Protein AF-A0A3N0GG01-F1 (afdb_monomer_lite)

Structure (mmCIF, N/CA/C/O backbone):
data_AF-A0A3N0GG01-F1
#
_entry.id   AF-A0A3N0GG01-F1
#
loop_
_atom_site.group_PDB
_atom_site.id
_atom_site.type_symbol
_atom_site.label_atom_id
_atom_site.label_alt_id
_atom_site.label_comp_id
_atom_site.label_asym_id
_atom_site.label_entity_id
_atom_site.label_seq_id
_atom_site.pdbx_PDB_ins_code
_atom_site.Cartn_x
_atom_site.Cartn_y
_atom_site.Cartn_z
_atom_site.occupancy
_atom_site.B_iso_or_equiv
_atom_site.auth_seq_id
_atom_site.auth_comp_id
_atom_site.auth_asym_id
_atom_site.auth_atom_id
_atom_site.pdbx_PDB_model_num
ATOM 1 N N . MET A 1 1 ? -25.574 -18.865 10.504 1.00 48.88 1 MET A N 1
ATOM 2 C CA . MET A 1 1 ? -25.072 -17.638 9.827 1.00 48.88 1 MET A CA 1
ATOM 3 C C . MET A 1 1 ? -23.657 -17.792 9.227 1.00 48.88 1 MET A C 1
ATOM 5 O O . MET A 1 1 ? -22.988 -16.802 8.975 1.00 48.88 1 MET A O 1
ATOM 9 N N . THR A 1 2 ? -23.206 -19.012 8.906 1.00 54.44 2 THR A N 1
ATOM 10 C CA . THR A 1 2 ? -21.795 -19.311 8.553 1.00 54.44 2 THR A CA 1
ATOM 11 C C . THR A 1 2 ? -21.529 -19.379 7.038 1.00 54.44 2 THR A C 1
ATOM 13 O O . THR A 1 2 ? -20.385 -19.427 6.599 1.00 54.44 2 THR A O 1
ATOM 16 N N . VAL A 1 3 ? -22.582 -19.354 6.211 1.00 52.22 3 VAL A N 1
ATOM 17 C CA . VAL A 1 3 ? -22.479 -19.466 4.741 1.00 52.22 3 VAL A CA 1
ATOM 18 C C . VAL A 1 3 ? -22.366 -18.092 4.056 1.00 52.22 3 VAL A C 1
ATOM 20 O O . VAL A 1 3 ? -21.733 -17.975 3.007 1.00 52.22 3 VAL A O 1
ATOM 23 N N . ALA A 1 4 ? -22.905 -17.029 4.664 1.00 49.25 4 ALA A N 1
ATOM 24 C CA . ALA A 1 4 ? -22.897 -15.676 4.094 1.00 49.25 4 ALA A CA 1
ATOM 25 C C . ALA A 1 4 ? -21.507 -15.003 4.146 1.00 49.25 4 ALA A C 1
ATOM 27 O O . ALA A 1 4 ? -21.104 -14.334 3.196 1.00 49.25 4 ALA A O 1
ATOM 28 N N . SER A 1 5 ? -20.721 -15.251 5.200 1.00 51.88 5 SER A N 1
ATOM 29 C CA . SER A 1 5 ? -19.365 -14.700 5.364 1.00 51.88 5 SER A CA 1
ATOM 30 C C . SER A 1 5 ? -18.335 -15.297 4.390 1.00 51.88 5 SER A C 1
ATOM 32 O O . SER A 1 5 ? -17.397 -14.610 3.975 1.00 51.88 5 SER A O 1
ATOM 34 N N . ARG A 1 6 ? -18.533 -16.548 3.945 1.00 52.84 6 ARG A N 1
ATOM 35 C CA . ARG A 1 6 ? -17.693 -17.200 2.920 1.00 52.84 6 ARG A CA 1
ATOM 36 C C . ARG A 1 6 ? -17.871 -16.584 1.528 1.00 52.84 6 ARG A C 1
ATOM 38 O O . ARG A 1 6 ? -16.914 -16.504 0.762 1.00 52.84 6 ARG A O 1
ATOM 45 N N . ARG A 1 7 ? -19.075 -16.117 1.182 1.00 52.31 7 ARG A N 1
ATOM 46 C CA . ARG A 1 7 ? -19.341 -15.527 -0.144 1.00 52.31 7 ARG A CA 1
ATOM 47 C C . ARG A 1 7 ? -18.739 -14.126 -0.289 1.00 52.31 7 ARG A C 1
ATOM 49 O O . ARG A 1 7 ? -18.160 -13.829 -1.331 1.00 52.31 7 ARG A O 1
ATOM 56 N N . LEU A 1 8 ? -18.774 -13.316 0.771 1.00 53.50 8 LEU A N 1
ATOM 57 C CA . LEU A 1 8 ? -18.201 -11.962 0.771 1.00 53.50 8 LEU A CA 1
ATOM 58 C C . LEU A 1 8 ? -16.666 -11.964 0.637 1.00 53.50 8 LEU A C 1
ATOM 60 O O . LEU A 1 8 ? -16.103 -11.160 -0.101 1.00 53.50 8 LEU A O 1
ATOM 64 N N . THR A 1 9 ? -15.985 -12.921 1.274 1.00 56.88 9 THR A N 1
ATOM 65 C CA . THR A 1 9 ? -14.521 -13.076 1.171 1.00 56.88 9 THR A CA 1
ATOM 66 C C . THR A 1 9 ? -14.065 -13.591 -0.196 1.00 56.88 9 THR A C 1
ATOM 68 O O . THR A 1 9 ? -12.982 -13.229 -0.661 1.00 56.88 9 THR A O 1
ATOM 71 N N . THR A 1 10 ? -14.896 -14.388 -0.874 1.00 55.19 10 THR A N 1
ATOM 72 C CA . THR A 1 10 ? -14.580 -14.908 -2.213 1.00 55.19 10 THR A CA 1
ATOM 73 C C . THR A 1 10 ? -14.696 -13.805 -3.273 1.00 55.19 10 THR A C 1
ATOM 75 O O . THR A 1 10 ? -13.779 -13.6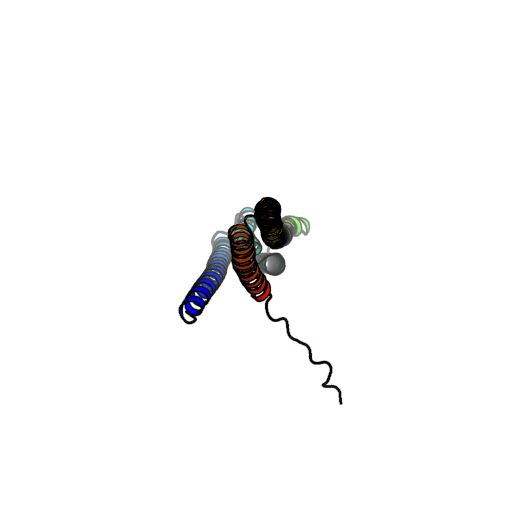41 -4.073 1.00 55.19 10 THR A O 1
ATOM 78 N N . ALA A 1 11 ? -15.750 -12.981 -3.217 1.00 54.69 11 ALA A N 1
ATOM 79 C CA . ALA A 1 11 ? -15.977 -11.883 -4.165 1.00 54.69 11 ALA A CA 1
ATOM 80 C C . ALA A 1 11 ? -14.920 -10.759 -4.073 1.00 54.69 11 ALA A C 1
ATOM 82 O O . ALA A 1 11 ? -14.484 -10.219 -5.091 1.00 54.69 11 ALA A O 1
ATOM 83 N N . ALA A 1 12 ? -14.453 -10.430 -2.862 1.00 56.53 12 ALA A N 1
ATOM 84 C CA . ALA A 1 12 ? -13.396 -9.433 -2.668 1.00 56.53 12 ALA A CA 1
ATOM 85 C C . ALA A 1 12 ? -12.034 -9.912 -3.209 1.00 56.53 12 ALA A C 1
ATOM 87 O O . ALA A 1 12 ? -11.287 -9.140 -3.814 1.00 56.53 12 ALA A O 1
ATOM 88 N N . ARG A 1 13 ? -11.722 -11.207 -3.049 1.00 56.53 13 ARG A N 1
ATOM 89 C CA . ARG A 1 13 ? -10.499 -11.818 -3.593 1.00 56.53 13 ARG A CA 1
ATOM 90 C C . ARG A 1 13 ? -10.503 -11.865 -5.119 1.00 56.53 13 ARG A C 1
ATOM 92 O O . ARG A 1 13 ? -9.476 -11.560 -5.722 1.00 56.53 13 ARG A O 1
ATOM 99 N N . THR A 1 14 ? -11.636 -12.190 -5.742 1.00 61.12 14 THR A N 1
ATOM 100 C CA . THR A 1 14 ? -11.759 -12.185 -7.208 1.00 61.12 14 THR A CA 1
ATOM 101 C C . THR A 1 14 ? -11.639 -10.774 -7.781 1.00 61.12 14 THR A C 1
ATOM 103 O O . THR A 1 14 ? -10.974 -10.596 -8.798 1.00 61.12 14 THR A O 1
ATOM 106 N N . HIS A 1 15 ? -12.179 -9.757 -7.098 1.00 60.94 15 HIS A N 1
ATOM 107 C CA . HIS A 1 15 ? -12.029 -8.358 -7.514 1.00 60.94 15 HIS A CA 1
ATOM 108 C C . HIS A 1 15 ? -10.578 -7.866 -7.430 1.00 60.94 15 HIS A C 1
ATOM 110 O O . HIS A 1 15 ? -10.079 -7.247 -8.369 1.00 60.94 15 HIS A O 1
ATOM 116 N N . ALA A 1 16 ? -9.875 -8.175 -6.336 1.00 66.19 16 ALA A N 1
ATOM 117 C CA . ALA A 1 16 ? -8.471 -7.800 -6.174 1.00 66.19 16 ALA A CA 1
ATOM 118 C C . ALA A 1 16 ? -7.555 -8.519 -7.181 1.00 66.19 16 ALA A C 1
ATOM 120 O O . ALA A 1 16 ? -6.625 -7.911 -7.712 1.00 66.19 16 ALA A O 1
ATOM 121 N N . ALA A 1 17 ? -7.821 -9.797 -7.469 1.00 72.19 17 ALA A N 1
ATOM 122 C CA . ALA A 1 17 ? -7.093 -10.553 -8.486 1.00 72.19 17 ALA A CA 1
ATOM 123 C C . ALA A 1 17 ? -7.353 -10.004 -9.898 1.00 72.19 17 ALA A C 1
ATOM 125 O O . ALA A 1 17 ? -6.401 -9.779 -10.645 1.00 72.19 17 ALA A O 1
ATOM 126 N N . GLY A 1 18 ? -8.616 -9.716 -10.232 1.00 81.50 18 GLY A N 1
ATOM 127 C CA . GLY A 1 18 ? -9.002 -9.130 -11.516 1.00 81.50 18 GLY A CA 1
ATOM 128 C C . GLY A 1 18 ? -8.363 -7.763 -11.754 1.00 81.50 18 GLY A C 1
ATOM 129 O O . GLY A 1 18 ? -7.831 -7.520 -12.833 1.00 81.50 18 GLY A O 1
ATOM 130 N N . HIS A 1 19 ? -8.318 -6.904 -10.731 1.00 84.44 19 HIS A N 1
ATOM 131 C CA . HIS A 1 19 ? -7.662 -5.601 -10.839 1.00 84.44 19 HIS A CA 1
ATOM 132 C C . HIS A 1 19 ? -6.154 -5.731 -11.096 1.00 84.44 19 HIS A C 1
ATOM 134 O O . HIS A 1 19 ? -5.629 -5.070 -11.982 1.00 84.44 19 HIS A O 1
ATOM 140 N N . ARG A 1 20 ? -5.462 -6.639 -10.393 1.00 87.50 20 ARG A N 1
ATOM 141 C CA . ARG A 1 20 ? -4.022 -6.886 -10.605 1.00 87.50 20 ARG A CA 1
ATOM 142 C C . ARG A 1 20 ? -3.719 -7.402 -12.012 1.00 87.50 20 ARG A C 1
ATOM 144 O O . ARG A 1 20 ? -2.773 -6.933 -12.639 1.00 87.50 20 ARG A O 1
ATOM 151 N N . LEU A 1 21 ? -4.514 -8.354 -12.500 1.00 88.25 21 LEU A N 1
ATOM 152 C CA . LEU A 1 21 ? -4.402 -8.885 -13.862 1.00 88.25 21 LEU A CA 1
ATOM 153 C C . LEU A 1 21 ? -4.639 -7.792 -14.905 1.00 88.25 21 LEU A C 1
ATOM 155 O O . LEU A 1 21 ? -3.859 -7.669 -15.846 1.00 88.25 21 LEU A O 1
ATOM 159 N N . LEU A 1 22 ? -5.666 -6.966 -14.705 1.00 90.25 22 LEU A N 1
ATOM 160 C CA . LEU A 1 22 ? -5.965 -5.838 -15.579 1.00 90.25 22 LEU A CA 1
ATOM 161 C C . LEU A 1 22 ? -4.818 -4.824 -15.595 1.00 90.25 22 LEU A C 1
ATOM 163 O O . LEU A 1 22 ? -4.410 -4.406 -16.673 1.00 90.25 22 LEU A O 1
ATOM 167 N N . THR A 1 23 ? -4.237 -4.484 -14.442 1.00 90.25 23 THR A N 1
ATOM 168 C CA . THR A 1 23 ? -3.066 -3.599 -14.387 1.00 90.25 23 THR A CA 1
ATOM 169 C C . THR A 1 23 ? -1.895 -4.164 -15.184 1.00 90.25 23 THR A C 1
ATOM 171 O O . THR A 1 23 ? -1.270 -3.426 -15.940 1.00 90.25 23 THR A O 1
ATOM 174 N N . LEU A 1 24 ? -1.593 -5.459 -15.047 1.00 91.00 24 LEU A N 1
ATOM 175 C CA . LEU A 1 24 ? -0.514 -6.093 -15.809 1.00 91.00 24 LEU A CA 1
ATOM 176 C C . LEU A 1 24 ? -0.807 -6.108 -17.312 1.00 91.00 24 LEU A C 1
ATOM 178 O O . LEU A 1 24 ? 0.094 -5.833 -18.099 1.00 91.00 24 LEU A O 1
ATOM 182 N N . ALA A 1 25 ? -2.053 -6.372 -17.710 1.00 92.81 25 ALA A N 1
ATOM 183 C CA . ALA A 1 25 ? -2.467 -6.319 -19.108 1.00 92.81 25 ALA A CA 1
ATOM 184 C C . ALA A 1 25 ? -2.303 -4.904 -19.683 1.00 92.81 25 ALA A C 1
ATOM 186 O O . ALA A 1 25 ? -1.678 -4.733 -20.726 1.00 92.81 25 ALA A O 1
ATOM 187 N N . VAL A 1 26 ? -2.787 -3.881 -18.972 1.00 94.12 26 VAL A N 1
ATOM 188 C CA . VAL A 1 26 ? -2.652 -2.471 -19.371 1.00 94.12 26 VAL A CA 1
ATOM 189 C C . VAL A 1 26 ? -1.182 -2.059 -19.439 1.00 94.12 26 VAL A C 1
ATOM 191 O O . VAL A 1 26 ? -0.761 -1.463 -20.426 1.00 94.12 26 VAL A O 1
ATOM 194 N N . ALA A 1 27 ? -0.378 -2.412 -18.434 1.00 92.75 27 ALA A N 1
ATOM 195 C CA . ALA A 1 27 ? 1.055 -2.134 -18.436 1.00 92.75 27 ALA A CA 1
ATOM 196 C C . ALA A 1 27 ? 1.762 -2.820 -19.615 1.00 92.75 27 ALA A C 1
ATOM 198 O O . ALA A 1 27 ? 2.577 -2.190 -20.284 1.00 92.75 27 ALA A O 1
ATOM 199 N N . GLY A 1 28 ? 1.420 -4.079 -19.904 1.00 92.56 28 GLY A N 1
ATOM 200 C CA . GLY A 1 28 ? 1.945 -4.824 -21.047 1.00 92.56 28 GLY A CA 1
ATOM 201 C C . GLY A 1 28 ? 1.598 -4.169 -22.384 1.00 92.56 28 GLY A C 1
ATOM 202 O O . GLY A 1 28 ? 2.481 -3.986 -23.218 1.00 92.56 28 GLY A O 1
ATOM 203 N N . VAL A 1 29 ? 0.344 -3.740 -22.562 1.00 94.75 29 VAL A N 1
ATOM 204 C CA . VAL A 1 29 ? -0.100 -2.998 -23.754 1.00 94.75 29 VAL A CA 1
ATOM 205 C C . VAL A 1 29 ? 0.653 -1.677 -23.894 1.00 94.75 29 VAL A C 1
ATOM 207 O O . VAL A 1 29 ? 1.097 -1.349 -24.989 1.00 94.75 29 VAL A O 1
ATOM 210 N N . LEU A 1 30 ? 0.852 -0.939 -22.800 1.00 92.50 30 LEU A N 1
ATOM 211 C CA . LEU A 1 30 ? 1.625 0.303 -22.815 1.00 92.50 30 LEU A CA 1
ATOM 212 C C . LEU A 1 30 ? 3.088 0.055 -23.205 1.00 92.50 30 LEU A C 1
ATOM 214 O O . LEU A 1 30 ? 3.594 0.732 -24.093 1.00 92.50 30 LEU A O 1
ATOM 218 N N . PHE A 1 31 ? 3.756 -0.936 -22.605 1.00 92.94 31 PHE A N 1
ATOM 219 C CA . PHE A 1 31 ? 5.124 -1.312 -22.980 1.00 92.94 31 PHE A CA 1
ATOM 220 C C . PHE A 1 31 ? 5.226 -1.690 -24.463 1.00 92.94 31 PHE A C 1
ATOM 222 O O . PHE A 1 31 ? 6.098 -1.181 -25.169 1.00 92.94 31 PHE A O 1
ATOM 229 N N . ALA A 1 32 ? 4.318 -2.543 -24.944 1.00 91.88 32 ALA A N 1
ATOM 230 C CA . ALA A 1 32 ? 4.282 -2.977 -26.336 1.00 91.88 32 ALA A CA 1
ATOM 231 C C . ALA A 1 32 ? 3.989 -1.815 -27.297 1.00 91.88 32 ALA A C 1
ATOM 233 O O . ALA A 1 32 ? 4.611 -1.719 -28.354 1.00 91.88 32 ALA A O 1
ATOM 234 N N . GLY A 1 33 ? 3.086 -0.908 -26.921 1.00 90.56 33 GLY A N 1
ATOM 235 C CA . GLY A 1 33 ? 2.754 0.283 -27.698 1.00 90.56 33 GLY A CA 1
ATOM 236 C C . GLY A 1 33 ? 3.936 1.242 -27.822 1.00 90.56 33 GLY A C 1
ATOM 237 O O . GLY A 1 33 ? 4.244 1.681 -28.927 1.00 90.56 33 GLY A O 1
ATOM 238 N N . VAL A 1 34 ? 4.650 1.508 -26.722 1.00 87.69 34 VAL A N 1
ATOM 239 C CA . VAL A 1 34 ? 5.854 2.357 -26.741 1.00 87.69 34 VAL A CA 1
ATOM 240 C C . VAL A 1 34 ? 6.954 1.731 -27.599 1.00 87.69 34 VAL A C 1
ATOM 242 O O . VAL A 1 34 ? 7.576 2.434 -28.395 1.00 87.69 34 VAL A O 1
ATOM 245 N N . LEU A 1 35 ? 7.169 0.416 -27.493 1.00 85.69 35 LEU A N 1
ATOM 246 C CA . LEU A 1 35 ? 8.138 -0.296 -28.327 1.00 85.69 35 LEU A CA 1
ATOM 247 C C . LEU A 1 35 ? 7.757 -0.249 -29.815 1.00 85.69 35 LEU A C 1
ATOM 249 O O . LEU A 1 35 ? 8.602 0.048 -30.652 1.00 85.69 35 LEU A O 1
ATOM 253 N N . SER A 1 36 ? 6.486 -0.491 -30.141 1.00 86.38 36 SER A N 1
ATOM 254 C CA . SER A 1 36 ? 5.988 -0.471 -31.524 1.00 86.38 36 SER A CA 1
ATOM 255 C C . SER A 1 36 ? 6.122 0.916 -32.148 1.00 86.38 36 SER A C 1
ATOM 257 O O . SER A 1 36 ? 6.600 1.046 -33.271 1.00 86.38 36 SER A O 1
ATOM 259 N N . LEU A 1 37 ? 5.764 1.965 -31.400 1.00 85.44 37 LEU A N 1
ATOM 260 C CA . LEU A 1 37 ? 5.922 3.350 -31.839 1.00 85.44 37 LEU A CA 1
ATOM 261 C C . LEU A 1 37 ? 7.392 3.677 -32.121 1.00 85.44 37 LEU A C 1
ATOM 263 O O . LEU A 1 37 ? 7.706 4.310 -33.126 1.00 85.44 37 LEU A O 1
ATOM 267 N N . ARG A 1 38 ? 8.292 3.193 -31.259 1.00 81.50 38 ARG A N 1
ATOM 268 C CA . ARG A 1 38 ? 9.733 3.386 -31.408 1.00 81.50 38 ARG A CA 1
ATOM 269 C C . ARG A 1 38 ? 10.292 2.706 -32.660 1.00 81.50 38 ARG A C 1
ATOM 271 O O . ARG A 1 38 ? 11.136 3.297 -33.318 1.00 81.50 38 ARG A O 1
ATOM 278 N N . LEU A 1 39 ? 9.814 1.506 -32.991 1.00 80.88 39 LEU A N 1
ATOM 279 C CA . LEU A 1 39 ? 10.251 0.761 -34.178 1.00 80.88 39 LEU A CA 1
ATOM 280 C C . LEU A 1 39 ? 9.702 1.340 -35.492 1.00 80.88 39 LEU A C 1
ATOM 282 O O . LEU A 1 39 ? 10.360 1.234 -36.520 1.00 80.88 39 LEU A O 1
ATOM 286 N N . LEU A 1 40 ? 8.503 1.932 -35.478 1.00 83.00 40 LEU A N 1
ATOM 287 C CA . LEU A 1 40 ? 7.819 2.394 -36.696 1.00 83.00 40 LEU A CA 1
ATOM 288 C C . LEU A 1 40 ? 8.083 3.867 -37.047 1.00 83.00 40 LEU A C 1
ATOM 290 O O . LEU A 1 40 ? 8.010 4.228 -38.218 1.00 83.00 40 LEU A O 1
ATOM 294 N N . ALA A 1 41 ? 8.353 4.722 -36.056 1.00 72.69 41 ALA A N 1
ATOM 295 C CA . ALA A 1 41 ? 8.473 6.178 -36.222 1.00 72.69 41 ALA A CA 1
ATOM 296 C C . ALA A 1 41 ? 9.854 6.726 -35.801 1.00 72.69 41 ALA A C 1
ATOM 298 O O . ALA A 1 41 ? 9.989 7.907 -35.473 1.00 72.69 41 ALA A O 1
ATOM 299 N N . GLY A 1 42 ? 10.863 5.852 -35.741 1.00 62.19 42 GLY A N 1
ATOM 300 C CA . GLY A 1 42 ? 12.177 6.090 -35.142 1.00 62.19 42 GLY A CA 1
ATOM 301 C C . GLY A 1 42 ? 13.045 7.131 -35.853 1.00 62.19 42 GLY A C 1
ATOM 302 O O . GLY A 1 42 ? 13.983 6.776 -36.548 1.00 62.19 42 GLY A O 1
ATOM 303 N N . ASP A 1 43 ? 12.765 8.410 -35.611 1.00 61.06 43 ASP A N 1
ATOM 304 C CA . ASP A 1 43 ? 13.695 9.531 -35.846 1.00 61.06 43 ASP A CA 1
ATOM 305 C C . ASP A 1 43 ? 13.759 10.457 -34.607 1.00 61.06 43 ASP A C 1
ATOM 307 O O . ASP A 1 43 ? 14.810 10.952 -34.206 1.00 61.06 43 ASP A O 1
ATOM 311 N N . ALA A 1 44 ? 12.654 10.575 -33.855 1.00 57.91 44 ALA A N 1
ATOM 312 C CA . ALA A 1 44 ? 12.583 11.333 -32.599 1.00 57.91 44 ALA A CA 1
ATOM 313 C C . ALA A 1 44 ? 13.109 10.544 -31.374 1.00 57.91 44 ALA A C 1
ATOM 315 O O . ALA A 1 44 ? 12.410 10.367 -30.371 1.00 57.91 44 ALA A O 1
ATOM 316 N N . ALA A 1 45 ? 14.355 10.065 -31.443 1.00 62.53 45 ALA A N 1
ATOM 317 C CA . ALA A 1 45 ? 14.981 9.125 -30.497 1.00 62.53 45 ALA A CA 1
ATOM 318 C C . ALA A 1 45 ? 15.081 9.585 -29.013 1.00 62.53 45 ALA A C 1
ATOM 320 O O . ALA A 1 45 ? 15.489 8.799 -28.147 1.00 62.53 45 ALA A O 1
ATOM 321 N N . ASP A 1 46 ? 14.683 10.817 -28.677 1.00 62.56 46 ASP A N 1
ATOM 322 C CA . ASP A 1 46 ? 14.624 11.323 -27.295 1.00 62.56 46 ASP A CA 1
ATOM 323 C C . ASP A 1 46 ? 13.220 11.263 -26.666 1.00 62.56 46 ASP A C 1
ATOM 325 O O . ASP A 1 46 ? 13.078 10.824 -25.522 1.00 62.56 46 ASP A O 1
ATOM 329 N N . ALA A 1 47 ? 12.162 11.617 -27.403 1.00 70.69 47 ALA A N 1
ATOM 330 C CA . ALA A 1 47 ? 10.826 11.785 -26.821 1.00 70.69 47 ALA A CA 1
ATOM 331 C C . ALA A 1 47 ? 10.187 10.451 -26.395 1.00 70.69 47 ALA A C 1
ATOM 333 O O . ALA A 1 47 ? 9.541 10.367 -25.349 1.00 70.69 47 ALA A O 1
ATOM 334 N N . TYR A 1 48 ? 10.409 9.375 -27.158 1.00 79.25 48 TYR A N 1
ATOM 335 C CA . TYR A 1 48 ? 9.735 8.095 -26.912 1.00 79.25 48 TYR A CA 1
ATOM 336 C C . TYR A 1 48 ? 10.182 7.391 -25.630 1.00 79.25 48 TYR A C 1
ATOM 338 O O . TYR A 1 48 ? 9.407 6.653 -25.024 1.00 79.25 48 TYR A O 1
ATOM 346 N N . SER A 1 49 ? 11.416 7.636 -25.177 1.00 77.31 49 SER A N 1
ATOM 347 C CA . SER A 1 49 ? 11.935 6.997 -23.961 1.00 77.31 49 SER A CA 1
ATOM 348 C C . SER A 1 49 ? 11.198 7.479 -22.706 1.00 77.31 49 SER A C 1
ATOM 350 O O . SER A 1 49 ? 11.052 6.710 -21.758 1.00 77.31 49 SER A O 1
ATOM 352 N N . MET A 1 50 ? 10.659 8.705 -22.721 1.00 83.31 50 MET A N 1
ATOM 353 C CA . MET A 1 50 ? 9.844 9.228 -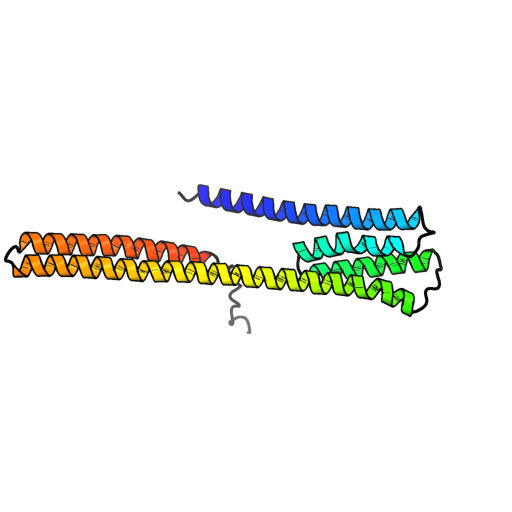21.622 1.00 83.31 50 MET A CA 1
ATOM 354 C C . MET A 1 50 ? 8.504 8.499 -21.478 1.00 83.31 50 MET A C 1
ATOM 356 O O . MET A 1 50 ? 7.985 8.416 -20.368 1.00 83.31 50 MET A O 1
ATOM 360 N N . LEU A 1 51 ? 7.955 7.903 -22.544 1.00 89.88 51 LEU A N 1
ATOM 361 C CA . LEU A 1 51 ? 6.676 7.192 -22.448 1.00 89.88 51 LEU A CA 1
ATOM 362 C C . LEU A 1 51 ? 6.771 5.898 -21.626 1.00 89.88 51 LEU A C 1
ATOM 364 O O . LEU A 1 51 ? 5.759 5.452 -21.089 1.00 89.88 51 LEU A O 1
ATOM 368 N N . TYR A 1 52 ? 7.967 5.327 -21.440 1.00 89.62 52 TYR A N 1
ATOM 369 C CA . TYR A 1 52 ? 8.152 4.187 -20.534 1.00 89.62 52 TYR A CA 1
ATOM 370 C C . TYR A 1 52 ? 7.877 4.537 -19.064 1.00 89.62 52 TYR A C 1
ATOM 372 O O . TYR A 1 52 ? 7.639 3.637 -18.261 1.00 89.62 52 TYR A O 1
ATOM 380 N N . VAL A 1 53 ? 7.826 5.823 -18.705 1.00 91.62 53 VAL A N 1
ATOM 381 C CA . VAL A 1 53 ? 7.456 6.260 -17.354 1.00 91.62 53 VAL A CA 1
ATOM 382 C C . VAL A 1 53 ? 6.039 5.817 -16.981 1.00 91.62 53 VAL A C 1
ATOM 384 O O . VAL A 1 53 ? 5.822 5.408 -15.843 1.00 91.62 53 VAL A O 1
ATOM 387 N N . PHE A 1 54 ? 5.086 5.830 -17.918 1.00 93.75 54 PHE A N 1
ATOM 388 C CA . PHE A 1 54 ? 3.690 5.475 -17.640 1.00 93.75 54 PHE A CA 1
ATOM 389 C C . PHE A 1 54 ? 3.503 4.024 -17.171 1.00 93.75 54 PHE A C 1
ATOM 391 O O . PHE A 1 54 ? 2.963 3.826 -16.079 1.00 93.75 54 PHE A O 1
ATOM 398 N N . PRO A 1 55 ? 3.946 2.993 -17.921 1.00 94.69 55 PRO A N 1
ATOM 399 C CA . PRO A 1 55 ? 3.797 1.618 -17.462 1.00 94.69 55 PRO A CA 1
ATOM 400 C C . PRO A 1 55 ? 4.633 1.329 -16.209 1.00 94.69 55 PRO A C 1
ATOM 402 O O . PRO A 1 55 ? 4.174 0.594 -15.336 1.00 94.69 55 PRO A O 1
ATOM 405 N N . VAL A 1 56 ? 5.814 1.943 -16.060 1.00 94.81 56 VAL A N 1
ATOM 406 C CA . VAL A 1 56 ? 6.646 1.783 -14.854 1.00 94.81 56 VAL A CA 1
ATOM 407 C C . VAL A 1 56 ? 5.944 2.362 -13.621 1.00 94.81 56 VAL A C 1
ATOM 409 O O . VAL A 1 56 ? 5.848 1.680 -12.601 1.00 94.81 56 VAL A O 1
ATOM 412 N N . ALA A 1 57 ? 5.385 3.573 -13.718 1.00 94.69 57 ALA A N 1
ATOM 413 C CA . ALA A 1 57 ? 4.617 4.204 -12.645 1.00 94.69 57 ALA A CA 1
ATOM 414 C C . ALA A 1 57 ? 3.374 3.384 -12.272 1.00 94.69 57 ALA A C 1
ATOM 416 O O . ALA A 1 57 ? 3.085 3.185 -11.090 1.00 94.69 57 ALA A O 1
ATOM 417 N N . LEU A 1 58 ? 2.652 2.869 -13.270 1.00 94.94 58 LEU A N 1
ATOM 418 C CA . LEU A 1 58 ? 1.462 2.048 -13.060 1.00 94.94 58 LEU A CA 1
ATOM 419 C C . LEU A 1 58 ? 1.792 0.758 -12.290 1.00 94.94 58 LEU A C 1
ATOM 421 O O . LEU A 1 58 ? 1.102 0.398 -11.332 1.00 94.94 58 LEU A O 1
ATOM 425 N N . VAL A 1 59 ? 2.878 0.077 -12.666 1.00 95.25 59 VAL A N 1
ATOM 426 C CA . VAL A 1 59 ? 3.331 -1.131 -11.966 1.00 95.25 59 VAL A CA 1
ATOM 427 C C . VAL A 1 59 ? 3.824 -0.792 -10.556 1.00 95.25 59 VAL A C 1
ATOM 429 O O . VAL A 1 59 ? 3.438 -1.470 -9.603 1.00 95.25 59 VAL A O 1
ATOM 432 N N . ALA A 1 60 ? 4.609 0.277 -10.394 1.00 94.56 60 ALA A N 1
ATOM 433 C CA . ALA A 1 60 ? 5.139 0.706 -9.100 1.00 94.56 60 ALA A CA 1
ATOM 434 C C . ALA A 1 60 ? 4.029 1.072 -8.098 1.00 94.56 60 ALA A C 1
ATOM 436 O O . ALA A 1 60 ? 4.044 0.613 -6.958 1.00 94.56 60 ALA A O 1
ATOM 437 N N . THR A 1 61 ? 3.018 1.827 -8.530 1.00 94.88 61 THR A N 1
ATOM 438 C CA . THR A 1 61 ? 1.879 2.225 -7.678 1.00 94.88 61 THR A CA 1
ATOM 439 C C . THR A 1 61 ? 0.956 1.058 -7.323 1.00 94.88 61 THR A C 1
ATOM 441 O O . THR A 1 61 ? 0.337 1.035 -6.254 1.00 94.88 61 THR A O 1
ATOM 444 N N . THR A 1 62 ? 0.885 0.036 -8.178 1.00 93.06 62 THR A N 1
ATOM 445 C CA . THR A 1 62 ? 0.013 -1.124 -7.948 1.00 93.06 62 THR A CA 1
ATOM 446 C C . THR A 1 62 ? 0.692 -2.211 -7.119 1.00 93.06 62 THR A C 1
ATOM 448 O O . THR A 1 62 ? 0.059 -2.827 -6.256 1.00 93.06 62 THR A O 1
ATOM 451 N N . PHE A 1 63 ? 1.985 -2.443 -7.316 1.00 91.94 63 PHE A N 1
ATOM 452 C CA . PHE A 1 63 ? 2.681 -3.600 -6.750 1.00 91.94 63 PHE A CA 1
ATOM 453 C C . PHE A 1 63 ? 3.853 -3.233 -5.830 1.00 91.94 63 PHE A C 1
ATOM 455 O O . PHE A 1 63 ? 4.421 -4.128 -5.206 1.00 91.94 63 PHE A O 1
ATOM 462 N N . GLY A 1 64 ? 4.165 -1.944 -5.684 1.00 92.88 64 GLY A N 1
ATOM 463 C CA . GLY A 1 64 ? 5.193 -1.450 -4.772 1.00 92.88 64 GLY A CA 1
ATOM 464 C C . GLY A 1 64 ? 6.599 -1.480 -5.363 1.00 92.88 64 GLY A C 1
ATOM 465 O O . GLY A 1 64 ? 6.794 -1.577 -6.578 1.00 92.88 64 GLY A O 1
ATOM 466 N N . MET A 1 65 ? 7.599 -1.419 -4.483 1.00 92.19 65 MET A N 1
ATOM 467 C CA . MET A 1 65 ? 9.004 -1.228 -4.850 1.00 92.19 65 MET A CA 1
ATOM 468 C C . MET A 1 65 ? 9.553 -2.348 -5.738 1.00 92.19 65 MET A C 1
ATOM 470 O O . MET A 1 65 ? 10.138 -2.068 -6.777 1.00 92.19 65 MET A O 1
ATOM 474 N N . ARG A 1 66 ? 9.340 -3.621 -5.373 1.00 93.12 66 ARG A N 1
ATOM 475 C CA . ARG A 1 66 ? 9.947 -4.773 -6.080 1.00 93.12 66 ARG A CA 1
ATOM 476 C C . ARG A 1 66 ? 9.481 -4.887 -7.531 1.00 93.12 66 ARG A C 1
ATOM 478 O O . ARG A 1 66 ? 10.259 -5.224 -8.414 1.00 93.12 66 ARG A O 1
ATOM 485 N N . ALA A 1 67 ? 8.200 -4.634 -7.768 1.00 92.62 67 ALA A N 1
ATOM 486 C CA . ALA A 1 67 ? 7.632 -4.689 -9.106 1.00 92.62 67 ALA A CA 1
ATOM 487 C C . ALA A 1 67 ? 7.940 -3.414 -9.901 1.00 92.62 67 ALA A C 1
ATOM 489 O O . ALA A 1 67 ? 8.211 -3.504 -11.094 1.00 92.62 67 ALA A O 1
ATOM 490 N N . GLY A 1 68 ? 7.951 -2.245 -9.248 1.00 91.31 68 GLY A N 1
ATOM 491 C CA . GLY A 1 68 ? 8.362 -0.983 -9.867 1.00 91.31 68 GLY A CA 1
ATOM 492 C C . GLY A 1 68 ? 9.809 -1.016 -10.363 1.00 91.31 68 GLY A C 1
ATOM 493 O O . GLY A 1 68 ? 10.077 -0.617 -11.496 1.00 91.31 68 GLY A O 1
ATOM 494 N N . THR A 1 69 ? 10.735 -1.570 -9.574 1.00 93.94 69 THR A N 1
ATOM 495 C CA . THR A 1 69 ? 12.135 -1.744 -9.993 1.00 93.94 69 THR A CA 1
ATOM 496 C C . THR A 1 69 ? 12.274 -2.765 -11.118 1.00 93.94 69 THR A C 1
ATOM 498 O O . THR A 1 69 ? 12.979 -2.496 -12.087 1.00 93.94 69 THR A O 1
ATOM 501 N N . ALA A 1 70 ? 11.561 -3.895 -11.054 1.00 96.00 70 ALA A N 1
ATOM 502 C CA . ALA A 1 7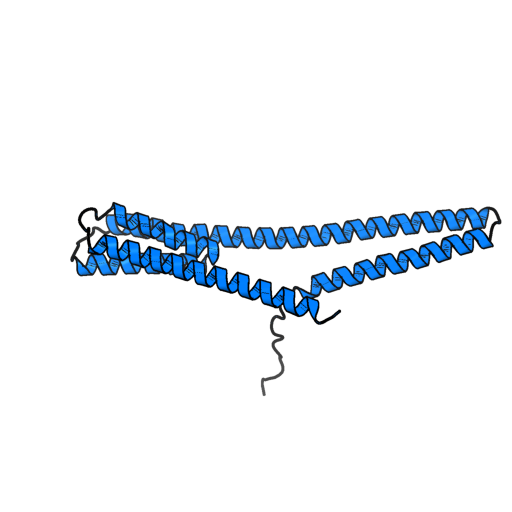0 ? 11.541 -4.878 -12.139 1.00 96.00 70 ALA A CA 1
ATOM 503 C C . ALA A 1 70 ? 11.000 -4.284 -13.454 1.00 96.00 70 ALA A C 1
ATOM 505 O O . ALA A 1 70 ? 11.583 -4.505 -14.514 1.00 96.00 70 ALA A O 1
ATOM 506 N N . ALA A 1 71 ? 9.934 -3.481 -13.391 1.00 93.62 71 ALA A N 1
ATOM 507 C CA . ALA A 1 71 ? 9.387 -2.781 -14.552 1.00 93.62 71 ALA A CA 1
ATOM 508 C C . ALA A 1 71 ? 10.363 -1.737 -15.113 1.00 93.62 71 ALA A C 1
ATOM 510 O O . ALA A 1 71 ? 10.507 -1.623 -16.329 1.00 93.62 71 ALA A O 1
ATOM 511 N N . GLY A 1 72 ? 11.066 -1.004 -14.244 1.00 93.06 72 GLY A N 1
ATOM 512 C CA . GLY A 1 72 ? 12.122 -0.080 -14.658 1.00 93.06 72 GLY A CA 1
ATOM 513 C C . GLY A 1 72 ? 13.271 -0.797 -15.373 1.00 93.06 72 GLY A C 1
ATOM 514 O O . GLY A 1 72 ? 13.697 -0.361 -16.438 1.00 93.06 72 GLY A O 1
ATOM 515 N N . LEU A 1 73 ? 13.730 -1.937 -14.848 1.00 96.38 73 LEU A N 1
ATOM 516 C CA . LEU A 1 73 ? 14.759 -2.760 -15.495 1.00 96.38 73 LEU A CA 1
ATOM 517 C C . LEU A 1 73 ? 14.294 -3.306 -16.849 1.00 96.38 73 LEU A C 1
ATOM 519 O O . LEU A 1 73 ? 15.061 -3.289 -17.809 1.00 96.38 73 LEU A O 1
ATOM 523 N N . LEU A 1 74 ? 13.032 -3.731 -16.948 1.00 95.81 74 LEU A N 1
ATOM 524 C CA . LEU A 1 74 ? 12.436 -4.153 -18.213 1.00 95.81 74 LEU A CA 1
ATOM 525 C C . LEU A 1 74 ? 12.437 -3.012 -19.240 1.00 95.81 74 LEU A C 1
ATOM 527 O O . LEU A 1 74 ? 12.830 -3.223 -20.384 1.00 95.81 74 LEU A O 1
ATOM 531 N N . ALA A 1 75 ? 12.061 -1.795 -18.835 1.00 92.75 75 ALA A N 1
ATOM 532 C CA . ALA A 1 75 ? 12.111 -0.623 -19.707 1.00 92.75 75 ALA A CA 1
ATOM 533 C C . ALA A 1 75 ? 13.534 -0.362 -20.229 1.00 92.75 75 ALA A C 1
ATOM 535 O O . ALA A 1 75 ? 13.731 -0.148 -21.423 1.00 92.75 75 ALA A O 1
ATOM 536 N N . VAL A 1 76 ? 14.537 -0.432 -19.349 1.00 92.38 76 VAL A N 1
ATOM 537 C CA . VAL A 1 76 ? 15.952 -0.263 -19.714 1.00 92.38 76 VAL A CA 1
ATOM 538 C C . VAL A 1 76 ? 16.403 -1.338 -20.703 1.00 92.38 76 VAL A C 1
ATOM 540 O O . VAL A 1 76 ? 17.056 -1.015 -21.696 1.00 92.38 76 VAL A O 1
ATOM 543 N N . ALA A 1 77 ? 16.014 -2.594 -20.481 1.00 93.38 77 ALA A N 1
ATOM 544 C CA . ALA A 1 77 ? 16.324 -3.694 -21.388 1.00 93.38 77 ALA A CA 1
ATOM 545 C C . ALA A 1 77 ? 15.716 -3.480 -22.784 1.00 93.38 77 ALA A C 1
ATOM 547 O O . ALA A 1 77 ? 16.398 -3.689 -23.784 1.00 93.38 77 ALA A O 1
ATOM 548 N N . LEU A 1 78 ? 14.472 -2.995 -22.868 1.00 90.00 78 LEU A N 1
ATOM 549 C CA . LEU A 1 78 ? 13.827 -2.669 -24.145 1.00 90.00 78 LEU A CA 1
ATOM 550 C C . LEU A 1 78 ? 14.525 -1.511 -24.874 1.00 90.00 78 LEU A C 1
ATOM 552 O O . LEU A 1 78 ? 14.681 -1.554 -26.093 1.00 90.00 78 LEU A O 1
ATOM 556 N N . ILE A 1 79 ? 14.987 -0.493 -24.139 1.00 87.81 79 ILE A N 1
ATOM 557 C CA . ILE A 1 79 ? 15.768 0.616 -24.708 1.00 87.81 79 ILE A CA 1
ATOM 558 C C . ILE A 1 79 ? 17.103 0.104 -25.274 1.00 87.81 79 ILE A C 1
ATOM 560 O O . ILE A 1 79 ? 17.488 0.502 -26.373 1.00 87.81 79 ILE A O 1
ATOM 564 N N . ALA A 1 80 ? 17.791 -0.788 -24.556 1.00 88.06 80 ALA A N 1
ATOM 565 C CA . ALA A 1 80 ? 19.051 -1.396 -24.997 1.00 88.06 80 ALA A CA 1
ATOM 566 C C . ALA A 1 80 ? 18.884 -2.306 -26.205 1.00 88.06 80 ALA A C 1
ATOM 568 O O . ALA A 1 80 ? 19.687 -2.227 -27.133 1.00 88.06 80 ALA A O 1
ATOM 569 N N . LEU A 1 81 ? 17.818 -3.103 -26.226 1.00 88.94 81 LEU A N 1
ATOM 570 C CA . LEU A 1 81 ? 17.499 -3.957 -27.360 1.00 88.94 81 LEU A CA 1
ATOM 571 C C . LEU A 1 81 ? 17.290 -3.133 -28.635 1.00 88.94 81 LEU A C 1
ATOM 573 O O . LEU A 1 81 ? 17.837 -3.474 -29.679 1.00 88.94 81 LEU A O 1
ATOM 577 N N . TRP A 1 82 ? 16.560 -2.019 -28.537 1.00 87.38 82 TRP A N 1
ATOM 578 C CA . TRP A 1 82 ? 16.376 -1.111 -29.666 1.00 87.38 82 TRP A CA 1
ATOM 579 C C . TRP A 1 82 ? 17.689 -0.453 -30.108 1.00 87.38 82 TRP A C 1
ATOM 581 O O . TRP A 1 82 ? 18.004 -0.453 -31.293 1.00 87.38 82 TRP A O 1
ATOM 591 N N . ALA A 1 83 ? 18.483 0.072 -29.168 1.00 84.75 83 ALA A N 1
ATOM 592 C CA . ALA A 1 83 ? 19.736 0.753 -29.500 1.00 84.75 83 ALA A CA 1
ATOM 593 C C . ALA A 1 83 ? 20.735 -0.185 -30.201 1.00 84.75 83 ALA A C 1
ATOM 595 O O . ALA A 1 83 ? 21.455 0.244 -31.101 1.00 84.75 83 ALA A O 1
ATOM 596 N N . ALA A 1 84 ? 20.750 -1.463 -29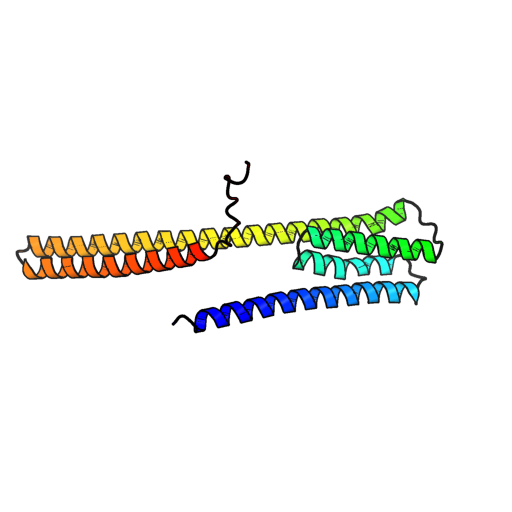.810 1.00 86.00 84 ALA A N 1
ATOM 597 C CA . ALA A 1 84 ? 21.541 -2.494 -30.469 1.00 86.00 84 ALA A CA 1
ATOM 598 C C . ALA A 1 84 ? 21.014 -2.837 -31.875 1.00 86.00 84 ALA A C 1
ATOM 600 O O . ALA A 1 84 ? 21.818 -3.031 -32.783 1.00 86.00 84 ALA A O 1
ATOM 601 N N . ALA A 1 85 ? 19.690 -2.894 -32.061 1.00 85.62 85 ALA A N 1
ATOM 602 C CA . ALA A 1 85 ? 19.068 -3.203 -33.351 1.00 85.62 85 ALA A CA 1
ATOM 603 C C . ALA A 1 85 ? 19.326 -2.114 -34.408 1.00 85.62 85 ALA A C 1
ATOM 605 O O . ALA A 1 85 ? 19.723 -2.438 -35.525 1.00 85.62 85 ALA A O 1
ATOM 606 N N . ASP A 1 86 ? 19.194 -0.839 -34.030 1.00 83.00 86 ASP A N 1
ATOM 607 C CA . ASP A 1 86 ? 19.401 0.308 -34.931 1.00 83.00 86 ASP A CA 1
ATOM 608 C C . ASP A 1 86 ? 20.876 0.761 -34.998 1.00 83.00 86 ASP A C 1
ATOM 610 O O . ASP A 1 86 ? 21.195 1.781 -35.605 1.00 83.00 86 ASP A O 1
ATOM 614 N N . GLN A 1 87 ? 21.791 0.012 -34.364 1.00 79.88 87 GLN A N 1
ATOM 615 C CA . GLN A 1 87 ? 23.232 0.302 -34.283 1.00 79.88 87 GLN A CA 1
ATOM 616 C C . GLN A 1 87 ? 23.554 1.737 -33.825 1.00 79.88 87 GLN A C 1
ATOM 618 O O . GLN A 1 87 ? 24.535 2.358 -34.246 1.00 79.88 87 GLN A O 1
ATOM 623 N N . VAL A 1 88 ?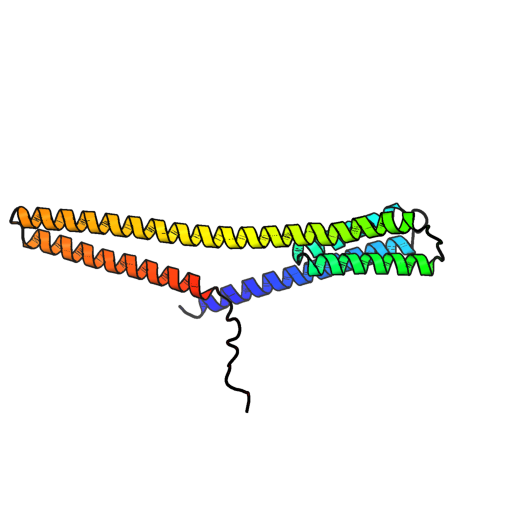 22.734 2.277 -32.923 1.00 78.62 88 VAL A N 1
ATOM 624 C CA . VAL A 1 88 ? 22.869 3.655 -32.452 1.00 78.62 88 VAL A CA 1
ATOM 625 C C . VAL A 1 88 ? 23.980 3.737 -31.410 1.00 78.62 88 VAL A C 1
ATOM 627 O O . VAL A 1 88 ? 23.862 3.228 -30.293 1.00 78.62 88 VAL A O 1
ATOM 630 N N . SER A 1 89 ? 25.053 4.449 -31.747 1.00 77.06 89 SER A N 1
ATOM 631 C CA . SER A 1 89 ? 26.124 4.776 -30.801 1.00 77.06 89 SER A CA 1
ATOM 632 C C . SER A 1 89 ? 25.700 5.925 -29.884 1.00 77.06 89 SER A C 1
ATOM 634 O O . SER A 1 89 ? 25.862 7.099 -30.211 1.00 77.06 89 SER A O 1
ATOM 636 N N . LEU A 1 90 ? 25.141 5.588 -28.721 1.00 78.50 90 LEU A N 1
ATOM 637 C CA . LEU A 1 90 ? 24.798 6.569 -27.689 1.00 78.50 90 LEU A CA 1
ATOM 638 C C . LEU A 1 90 ? 25.999 6.833 -26.767 1.00 78.50 90 LEU A C 1
ATOM 640 O O . LEU A 1 90 ? 26.562 5.881 -26.217 1.00 78.50 90 LEU A O 1
ATOM 644 N N . PRO A 1 91 ? 26.363 8.103 -26.507 1.00 86.88 91 PRO A N 1
ATOM 645 C CA . PRO A 1 91 ? 27.378 8.410 -25.511 1.00 86.88 91 PRO A CA 1
ATOM 646 C C . PRO A 1 91 ? 26.894 8.003 -24.103 1.00 86.88 91 PRO A C 1
ATOM 648 O O . PRO A 1 91 ? 25.688 8.039 -23.834 1.00 86.88 91 PRO A O 1
ATOM 651 N N . PRO A 1 92 ? 27.802 7.682 -23.159 1.00 86.31 92 PRO A N 1
ATOM 652 C CA . PRO A 1 92 ? 27.430 7.250 -21.805 1.00 86.31 92 PRO A CA 1
ATOM 653 C C . PRO A 1 92 ? 26.481 8.213 -21.076 1.00 86.31 92 PRO A C 1
ATOM 655 O O . PRO A 1 92 ? 25.598 7.788 -20.333 1.00 86.31 92 PRO A O 1
ATOM 658 N N . VAL A 1 93 ? 26.611 9.518 -21.330 1.00 89.12 93 VAL A N 1
ATOM 659 C CA . VAL A 1 93 ? 25.727 10.543 -20.756 1.00 89.12 93 VAL A CA 1
ATOM 660 C C . VAL A 1 93 ? 24.289 10.445 -21.281 1.00 89.12 93 VAL A C 1
ATOM 662 O O . VAL A 1 93 ? 23.345 10.599 -20.510 1.00 89.12 93 VAL A O 1
ATOM 665 N N . ALA A 1 94 ? 24.099 10.117 -22.563 1.00 85.75 94 ALA A N 1
ATOM 666 C CA . ALA A 1 94 ? 22.777 9.934 -23.162 1.00 85.75 94 ALA A CA 1
ATOM 667 C C . ALA A 1 94 ? 22.088 8.669 -22.626 1.00 85.75 94 ALA A C 1
ATOM 669 O O . ALA A 1 94 ? 20.865 8.653 -22.455 1.00 85.75 94 ALA A O 1
ATOM 670 N N . TRP A 1 95 ? 22.879 7.640 -22.311 1.00 87.75 95 TRP A N 1
ATOM 671 C CA . TRP A 1 95 ? 22.435 6.452 -21.585 1.00 87.75 95 TRP A CA 1
ATOM 672 C C . TRP A 1 95 ? 21.967 6.795 -20.171 1.00 87.75 95 TRP A C 1
ATOM 674 O O . TRP A 1 95 ? 20.834 6.479 -19.800 1.00 87.75 95 TRP A O 1
ATOM 684 N N . ALA A 1 96 ? 22.800 7.499 -19.403 1.00 89.25 96 ALA A N 1
ATOM 685 C CA . ALA A 1 96 ? 22.476 7.901 -18.038 1.00 89.25 96 ALA A CA 1
ATOM 686 C C . ALA A 1 96 ? 21.213 8.777 -17.978 1.00 89.25 96 ALA A C 1
ATOM 688 O O . ALA A 1 96 ? 20.335 8.520 -17.156 1.00 89.25 96 ALA A O 1
ATOM 689 N N . ALA A 1 97 ? 21.075 9.741 -18.895 1.00 88.38 97 ALA A N 1
ATOM 690 C CA . ALA A 1 97 ? 19.922 10.640 -18.971 1.00 88.38 97 ALA A CA 1
ATOM 691 C C . ALA A 1 97 ? 18.581 9.916 -19.205 1.00 88.38 97 ALA A C 1
ATOM 693 O O . ALA A 1 97 ? 17.534 10.442 -18.840 1.00 88.38 97 ALA A O 1
ATOM 694 N N . ARG A 1 98 ? 18.596 8.706 -19.782 1.00 87.12 98 ARG A N 1
ATOM 695 C CA . ARG A 1 98 ? 17.392 7.893 -20.035 1.00 87.12 98 ARG A CA 1
ATOM 696 C C . ARG A 1 98 ? 17.148 6.865 -18.937 1.00 87.12 98 ARG A C 1
ATOM 698 O O . ARG A 1 98 ? 16.028 6.712 -18.460 1.00 87.12 98 ARG A O 1
ATOM 705 N N . VAL A 1 99 ? 18.198 6.151 -18.540 1.00 91.00 99 VAL A N 1
ATOM 706 C CA . VAL A 1 99 ? 18.106 5.025 -17.604 1.00 91.00 99 VAL A CA 1
A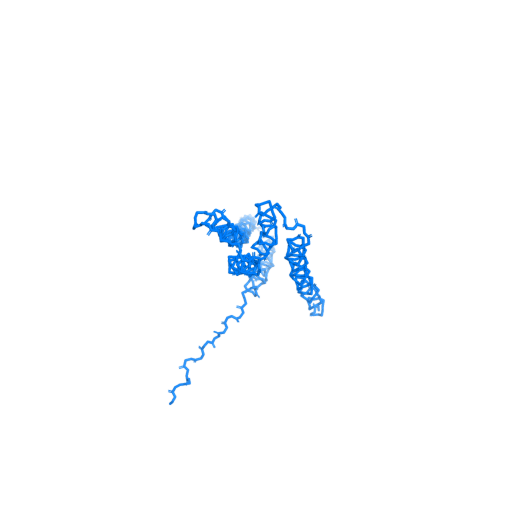TOM 707 C C . VAL A 1 99 ? 17.868 5.507 -16.181 1.00 91.00 99 VAL A C 1
ATOM 709 O O . VAL A 1 99 ? 17.013 4.963 -15.481 1.00 91.00 99 VAL A O 1
ATOM 712 N N . LEU A 1 100 ? 18.600 6.538 -15.757 1.00 93.50 100 LEU A N 1
ATOM 713 C CA . LEU A 1 100 ? 18.585 6.973 -14.368 1.00 93.50 100 LEU A CA 1
ATOM 714 C C . LEU A 1 100 ? 17.195 7.471 -13.934 1.00 93.50 100 LEU A C 1
ATOM 716 O O . LEU A 1 100 ? 16.709 6.974 -12.918 1.00 93.50 100 LEU A O 1
ATOM 720 N N . PRO A 1 101 ? 16.490 8.342 -14.689 1.00 93.19 101 PRO A N 1
ATOM 721 C CA . PRO A 1 101 ? 15.153 8.783 -14.294 1.00 93.19 101 PRO A CA 1
ATOM 722 C C . PRO A 1 101 ? 14.134 7.642 -14.230 1.00 93.19 101 PRO A C 1
ATOM 724 O O . PRO A 1 101 ? 13.328 7.610 -13.308 1.00 93.19 101 PRO A O 1
ATOM 727 N N . ILE A 1 102 ? 14.177 6.685 -15.165 1.00 92.38 102 ILE A N 1
ATOM 728 C CA . ILE A 1 102 ? 13.228 5.560 -15.211 1.00 92.38 102 ILE A CA 1
ATOM 729 C C . ILE A 1 102 ? 13.422 4.629 -14.009 1.00 92.38 102 ILE A C 1
ATOM 731 O O . ILE A 1 102 ? 12.449 4.245 -13.356 1.00 92.38 102 ILE A O 1
ATOM 735 N N . LEU A 1 103 ? 14.675 4.286 -13.692 1.00 93.94 103 LEU A N 1
ATOM 736 C CA . LEU A 1 103 ? 14.986 3.443 -12.538 1.00 93.94 103 LEU A CA 1
ATOM 737 C C . LEU A 1 103 ? 14.652 4.144 -11.223 1.00 93.94 103 LEU A C 1
ATOM 739 O O . LEU A 1 103 ? 14.022 3.535 -10.356 1.00 93.94 103 LEU A O 1
ATOM 743 N N . LEU A 1 104 ? 15.026 5.421 -11.091 1.00 95.62 104 LEU A N 1
ATOM 744 C CA . LEU A 1 104 ? 14.684 6.219 -9.917 1.00 95.62 104 LEU A CA 1
ATOM 745 C C . LEU A 1 104 ? 13.173 6.321 -9.751 1.00 95.62 104 LEU A C 1
ATOM 747 O O . LEU A 1 104 ? 12.681 6.147 -8.645 1.00 95.62 104 LEU A O 1
ATOM 751 N N . LEU A 1 105 ? 12.425 6.533 -10.831 1.00 95.00 105 LEU A N 1
ATOM 752 C CA . LEU A 1 105 ? 10.972 6.606 -10.776 1.00 95.00 105 LEU A CA 1
ATOM 753 C C . LEU A 1 105 ? 10.357 5.288 -10.295 1.00 95.00 105 LEU A C 1
ATOM 755 O O . LEU A 1 105 ? 9.554 5.303 -9.366 1.00 95.00 105 LEU A O 1
ATOM 759 N N . GLY A 1 106 ? 10.761 4.148 -10.863 1.00 93.62 106 GLY A N 1
ATOM 760 C CA . GLY A 1 106 ? 10.272 2.837 -10.425 1.00 93.62 106 GLY A CA 1
ATOM 761 C C . GLY A 1 106 ? 10.583 2.546 -8.952 1.00 93.62 106 GLY A C 1
ATOM 762 O O . GLY A 1 106 ? 9.726 2.034 -8.229 1.00 93.62 106 GLY A O 1
ATOM 763 N N . LEU A 1 107 ? 11.783 2.920 -8.497 1.00 96.00 107 LEU A N 1
ATOM 764 C CA . LEU A 1 107 ? 12.222 2.748 -7.113 1.00 96.00 107 LEU A CA 1
ATOM 765 C C . LEU A 1 107 ? 11.474 3.681 -6.150 1.00 96.00 107 LEU A C 1
ATOM 767 O O . LEU A 1 107 ? 10.831 3.196 -5.225 1.00 96.00 107 LEU A O 1
ATOM 771 N N . LEU A 1 108 ? 11.528 4.997 -6.376 1.00 96.62 108 LEU A N 1
ATOM 772 C CA . LEU A 1 108 ? 10.981 6.014 -5.471 1.00 96.62 108 LEU A CA 1
ATOM 773 C C . LEU A 1 108 ? 9.460 5.932 -5.392 1.00 96.62 108 LEU A C 1
ATOM 775 O O . LEU A 1 108 ? 8.900 5.985 -4.299 1.00 96.62 108 LEU A O 1
ATOM 779 N N . VAL A 1 109 ? 8.776 5.781 -6.530 1.00 96.38 109 VAL A N 1
ATOM 780 C CA . VAL A 1 109 ? 7.311 5.657 -6.542 1.00 96.38 109 VAL A CA 1
ATOM 781 C C . VAL A 1 109 ? 6.888 4.355 -5.872 1.00 96.38 109 VAL A C 1
ATOM 783 O O . VAL A 1 109 ? 5.927 4.341 -5.101 1.00 96.38 109 VAL A O 1
ATOM 786 N N . GLY A 1 110 ? 7.616 3.265 -6.118 1.00 95.06 110 GLY A N 1
ATOM 787 C CA . GLY A 1 110 ? 7.342 1.986 -5.478 1.00 95.06 110 GLY A CA 1
ATOM 788 C C . GLY A 1 110 ? 7.582 2.024 -3.966 1.00 95.06 110 GLY A C 1
ATOM 789 O O . GLY A 1 110 ? 6.744 1.548 -3.202 1.00 95.06 110 GLY A O 1
ATOM 790 N N . GLU A 1 111 ? 8.666 2.657 -3.513 1.00 96.81 111 GLU A N 1
ATOM 791 C CA . GLU A 1 111 ? 8.942 2.870 -2.091 1.00 96.81 111 GLU A CA 1
ATOM 792 C C . GLU A 1 111 ? 7.879 3.764 -1.443 1.00 96.81 111 GLU A C 1
ATOM 794 O O . GLU A 1 111 ? 7.351 3.415 -0.387 1.00 96.81 111 GLU A O 1
ATOM 799 N N . ALA A 1 112 ? 7.521 4.887 -2.070 1.00 95.88 112 ALA A N 1
ATOM 800 C CA . ALA A 1 112 ? 6.484 5.789 -1.575 1.00 95.88 112 ALA A CA 1
ATOM 801 C C . ALA A 1 112 ? 5.138 5.066 -1.429 1.00 95.88 112 ALA A C 1
ATOM 803 O O . ALA A 1 112 ? 4.463 5.203 -0.408 1.00 95.88 112 ALA A O 1
ATOM 804 N N . THR A 1 113 ? 4.793 4.231 -2.409 1.00 95.50 113 THR A N 1
ATOM 805 C CA . THR A 1 113 ? 3.600 3.379 -2.380 1.00 95.50 113 THR A CA 1
ATOM 806 C C . THR A 1 113 ? 3.642 2.402 -1.207 1.00 95.50 113 THR A C 1
ATOM 808 O O . THR A 1 113 ? 2.667 2.281 -0.462 1.00 95.50 113 THR A O 1
ATOM 811 N N . ASP A 1 114 ? 4.769 1.721 -0.995 1.00 95.44 114 ASP A N 1
ATOM 812 C CA . ASP A 1 114 ? 4.912 0.773 0.110 1.00 95.44 114 ASP A CA 1
ATOM 813 C C . ASP A 1 114 ? 4.892 1.472 1.475 1.00 95.44 114 ASP A C 1
ATOM 815 O O . ASP A 1 114 ? 4.280 0.971 2.420 1.00 95.44 114 ASP A O 1
ATOM 819 N N . ARG A 1 115 ? 5.516 2.650 1.589 1.00 95.12 115 ARG A N 1
ATOM 820 C CA . ARG A 1 115 ? 5.480 3.478 2.802 1.00 95.12 115 ARG A CA 1
ATOM 821 C C . ARG A 1 115 ? 4.061 3.941 3.113 1.00 95.12 115 ARG A C 1
ATOM 823 O O . ARG A 1 115 ? 3.646 3.835 4.266 1.00 95.12 115 ARG A O 1
ATOM 830 N N . LEU A 1 116 ? 3.305 4.378 2.105 1.00 94.88 116 LEU A N 1
ATOM 831 C CA . LEU A 1 116 ? 1.906 4.767 2.265 1.00 94.88 116 LEU A CA 1
ATOM 832 C C . LEU A 1 116 ? 1.060 3.586 2.752 1.00 94.88 116 LEU A C 1
ATOM 834 O O . LEU A 1 116 ? 0.364 3.705 3.756 1.00 94.88 116 LEU A O 1
ATOM 838 N N . ARG A 1 117 ? 1.191 2.415 2.119 1.00 93.00 117 ARG A N 1
ATOM 839 C CA . ARG A 1 117 ? 0.465 1.198 2.524 1.00 93.00 117 ARG A CA 1
ATOM 840 C C . ARG A 1 117 ? 0.770 0.784 3.960 1.00 93.00 117 ARG A C 1
ATOM 842 O O . ARG A 1 117 ? -0.146 0.415 4.692 1.00 93.00 117 ARG A O 1
ATOM 849 N N . ARG A 1 118 ? 2.040 0.854 4.375 1.00 93.94 118 ARG A N 1
ATOM 850 C CA . ARG A 1 118 ? 2.442 0.575 5.764 1.00 93.94 118 ARG A CA 1
ATOM 851 C C . ARG A 1 118 ? 1.842 1.592 6.733 1.00 93.94 118 ARG A C 1
ATOM 853 O O . ARG A 1 118 ? 1.312 1.194 7.763 1.00 93.94 118 ARG A O 1
ATOM 860 N N . SER A 1 119 ? 1.874 2.879 6.384 1.00 95.56 119 SER A N 1
ATOM 861 C CA . SER A 1 119 ? 1.290 3.944 7.204 1.00 95.56 119 SER A CA 1
ATOM 862 C C . SER A 1 119 ? -0.224 3.792 7.357 1.00 95.56 119 SER A C 1
ATOM 864 O O . SER A 1 119 ? -0.737 3.904 8.465 1.00 95.56 119 SER A O 1
ATOM 866 N N . GLU A 1 120 ? -0.944 3.473 6.282 1.00 94.56 120 GLU A N 1
ATOM 867 C CA . GLU A 1 120 ? -2.386 3.223 6.344 1.00 94.56 120 GLU A CA 1
ATOM 868 C C . GLU A 1 120 ? -2.731 1.992 7.181 1.00 94.56 120 GLU A C 1
ATOM 870 O O . GLU A 1 120 ? -3.690 2.023 7.950 1.00 94.56 120 GLU A O 1
ATOM 875 N N . ALA A 1 121 ? -1.967 0.906 7.039 1.00 94.44 121 ALA A N 1
ATOM 876 C CA . ALA A 1 121 ? -2.169 -0.295 7.841 1.00 94.44 121 ALA A CA 1
ATOM 877 C C . ALA A 1 121 ? -1.979 0.000 9.334 1.00 94.44 121 ALA A C 1
ATOM 879 O O . ALA A 1 121 ? -2.785 -0.442 10.152 1.00 94.44 121 ALA A O 1
ATOM 880 N N . GLU A 1 122 ? -0.966 0.796 9.675 1.00 93.19 122 GLU A N 1
ATOM 881 C CA . GLU A 1 122 ? -0.711 1.198 11.054 1.00 93.19 122 GLU A CA 1
ATOM 882 C C . GLU A 1 122 ? -1.782 2.156 11.585 1.00 93.19 122 GLU A C 1
ATOM 884 O O . GLU A 1 122 ? -2.301 1.943 12.677 1.00 93.19 122 GLU A O 1
ATOM 889 N N . ARG A 1 123 ? -2.214 3.149 10.793 1.00 93.50 123 ARG A N 1
ATOM 890 C CA . ARG A 1 123 ? -3.335 4.030 11.171 1.00 93.50 123 ARG A CA 1
ATOM 891 C C . ARG A 1 123 ? -4.601 3.233 11.463 1.00 93.50 123 ARG A C 1
ATOM 893 O O . ARG A 1 123 ? -5.202 3.441 12.509 1.00 93.50 123 ARG A O 1
ATOM 900 N N . ARG A 1 124 ? -4.963 2.271 10.606 1.00 92.19 124 ARG A N 1
ATOM 901 C CA . ARG A 1 124 ? -6.138 1.408 10.832 1.00 92.19 124 ARG A CA 1
ATOM 902 C C . ARG A 1 124 ? -6.019 0.594 12.123 1.00 92.19 124 ARG A C 1
ATOM 904 O O . ARG A 1 124 ? -7.014 0.409 12.816 1.00 92.19 124 ARG A O 1
ATOM 911 N N . ARG A 1 125 ? -4.817 0.115 12.463 1.00 90.00 125 ARG A N 1
ATOM 912 C CA . ARG A 1 125 ? -4.562 -0.599 13.727 1.00 90.00 125 ARG A CA 1
ATOM 913 C C . ARG A 1 125 ? -4.728 0.316 14.937 1.00 90.00 125 ARG A C 1
ATOM 915 O O . ARG A 1 125 ? -5.396 -0.070 15.892 1.00 90.00 125 ARG A O 1
ATOM 922 N N . LEU A 1 126 ? -4.172 1.525 14.879 1.00 92.75 126 LEU A N 1
ATOM 923 C CA . LEU A 1 126 ? -4.292 2.518 15.947 1.00 92.75 126 LEU A CA 1
ATOM 924 C C . LEU A 1 126 ? -5.739 2.986 16.138 1.00 92.75 126 LEU A C 1
ATOM 926 O O . LEU A 1 126 ? -6.203 3.076 17.270 1.00 92.75 126 LEU A O 1
ATOM 930 N N . GLU A 1 127 ? -6.475 3.226 15.052 1.00 91.62 127 GLU A N 1
ATOM 931 C CA . GLU A 1 127 ? -7.900 3.571 15.098 1.00 91.62 127 GLU A CA 1
ATOM 932 C C . GLU A 1 127 ? -8.728 2.448 15.735 1.00 91.62 127 GLU A C 1
ATOM 934 O O . GLU A 1 127 ? -9.545 2.709 16.618 1.00 91.62 127 GLU A O 1
ATOM 939 N N . ALA A 1 128 ? -8.474 1.189 15.360 1.00 89.56 128 ALA A N 1
ATOM 940 C CA . ALA A 1 128 ? -9.139 0.039 15.971 1.00 89.56 128 ALA A CA 1
ATOM 941 C C . ALA A 1 128 ? -8.836 -0.075 17.477 1.00 89.56 128 ALA A C 1
ATOM 943 O O . ALA A 1 128 ? -9.745 -0.322 18.270 1.00 89.56 128 ALA A O 1
ATOM 944 N N . ALA A 1 129 ? -7.585 0.152 17.888 1.00 87.88 129 ALA A N 1
ATOM 945 C CA . ALA A 1 129 ? -7.197 0.143 19.297 1.00 87.88 129 ALA A CA 1
ATOM 946 C C . ALA A 1 129 ? -7.831 1.301 20.090 1.00 87.88 129 ALA A C 1
ATOM 948 O O . ALA A 1 129 ? -8.301 1.100 21.210 1.00 87.88 129 ALA A O 1
ATOM 949 N N . ALA A 1 130 ? -7.896 2.501 19.507 1.00 90.00 130 ALA A N 1
ATOM 950 C CA . ALA A 1 130 ? -8.498 3.674 20.138 1.00 90.00 130 ALA A CA 1
ATOM 951 C C . ALA A 1 130 ? -10.009 3.506 20.362 1.00 90.00 130 ALA A C 1
ATOM 953 O O . ALA A 1 130 ? -10.520 3.894 21.413 1.00 90.00 130 ALA A O 1
ATOM 954 N N . LEU A 1 131 ? -10.717 2.889 19.408 1.00 89.06 131 LEU A N 1
ATOM 955 C CA . LEU A 1 131 ? -12.137 2.562 19.562 1.00 89.06 131 LEU A CA 1
ATOM 956 C C . LEU A 1 131 ? -12.367 1.598 20.731 1.00 89.06 131 LEU A C 1
ATOM 958 O O . LEU A 1 131 ? -13.208 1.870 21.584 1.00 89.06 131 LEU A O 1
ATOM 962 N N . LEU A 1 132 ? -11.572 0.526 20.822 1.00 85.88 132 LEU A N 1
ATOM 963 C CA . LEU A 1 132 ? -11.658 -0.423 21.938 1.00 85.88 132 LEU A CA 1
ATOM 964 C C . LEU A 1 132 ? -11.379 0.249 23.288 1.00 85.88 132 LEU A C 1
ATOM 966 O O . LEU A 1 132 ? -12.058 -0.033 24.274 1.00 85.88 132 LEU A O 1
ATOM 970 N N . HIS A 1 133 ? -10.405 1.160 23.337 1.00 87.56 133 HIS A N 1
ATOM 971 C CA . HIS A 1 133 ? -10.087 1.896 24.557 1.00 87.56 133 HIS A CA 1
ATOM 972 C C . HIS A 1 133 ? -11.234 2.814 25.003 1.00 87.56 133 HIS A C 1
ATOM 974 O O . HIS A 1 133 ? -11.591 2.827 26.180 1.00 87.56 133 HIS A O 1
ATOM 980 N N . ARG A 1 134 ? -11.852 3.548 24.067 1.00 88.94 134 ARG A N 1
ATOM 981 C CA . ARG A 1 134 ? -12.989 4.432 24.364 1.00 88.94 134 ARG A CA 1
ATOM 982 C C . ARG A 1 134 ? -14.183 3.659 24.924 1.00 88.94 134 ARG A C 1
ATOM 984 O O . ARG A 1 134 ? -14.806 4.113 25.876 1.00 88.94 134 ARG A O 1
ATOM 991 N N . GLU A 1 135 ? -14.473 2.491 24.366 1.00 88.25 135 GLU A N 1
ATOM 992 C CA . GLU A 1 135 ? -15.578 1.652 24.836 1.00 88.25 135 GLU A CA 1
ATOM 993 C C . GLU A 1 135 ? -15.335 1.097 26.236 1.00 88.25 135 GLU A C 1
ATOM 995 O O . GLU A 1 135 ? -16.257 1.059 27.044 1.00 88.25 135 GLU A O 1
ATOM 1000 N N . ALA A 1 136 ? -14.097 0.720 26.565 1.00 87.94 136 ALA A N 1
ATOM 1001 C CA . ALA A 1 136 ? -13.764 0.291 27.920 1.00 87.94 136 ALA A CA 1
ATOM 1002 C C . ALA A 1 136 ? -14.037 1.396 28.960 1.00 87.94 136 ALA A C 1
ATOM 1004 O O . ALA A 1 136 ? -14.520 1.103 30.054 1.00 87.94 136 ALA A O 1
ATOM 1005 N N . ILE A 1 137 ? -13.773 2.662 28.610 1.00 91.00 137 ILE A N 1
ATOM 1006 C CA . ILE A 1 137 ? -14.070 3.819 29.469 1.00 91.00 137 ILE A CA 1
ATOM 1007 C C . ILE A 1 137 ? -15.583 3.986 29.661 1.00 91.00 137 ILE A C 1
ATOM 1009 O O . ILE A 1 137 ? -16.033 4.156 30.791 1.00 91.00 137 ILE A O 1
ATOM 1013 N N . GLU A 1 138 ? -16.367 3.907 28.584 1.00 89.25 138 GLU A N 1
ATOM 1014 C CA . GLU A 1 138 ? -17.829 4.048 28.639 1.00 89.25 138 GLU A CA 1
ATOM 1015 C C . GLU A 1 138 ? -18.486 2.928 29.462 1.00 89.25 138 GLU A C 1
ATOM 1017 O O . GLU A 1 138 ? -19.355 3.190 30.295 1.00 89.25 138 GLU A O 1
ATOM 1022 N N . ILE A 1 139 ? -18.013 1.685 29.301 1.00 89.19 139 ILE A N 1
ATOM 1023 C CA . ILE A 1 139 ? -18.455 0.547 30.119 1.00 89.19 139 ILE A CA 1
ATOM 1024 C C . ILE A 1 139 ? -18.185 0.834 31.593 1.00 89.19 139 ILE A C 1
ATOM 1026 O O . ILE A 1 139 ? -19.096 0.720 32.412 1.00 89.19 139 ILE A O 1
ATOM 1030 N N . ASN A 1 140 ? -16.957 1.235 31.932 1.00 90.81 140 ASN A N 1
ATOM 1031 C CA . ASN A 1 140 ? -16.591 1.524 33.312 1.00 90.81 140 ASN A CA 1
ATOM 1032 C C . ASN A 1 140 ? -17.473 2.624 33.926 1.00 90.81 140 ASN A C 1
ATOM 1034 O O . ASN A 1 140 ? -17.958 2.455 35.041 1.00 90.81 140 ASN A O 1
ATOM 1038 N N . ASP A 1 141 ? -17.730 3.713 33.200 1.00 94.56 141 ASP A N 1
ATOM 1039 C CA . ASP A 1 141 ? -18.593 4.798 33.682 1.00 94.56 141 ASP A CA 1
ATOM 1040 C C . ASP A 1 141 ? -20.037 4.323 33.926 1.00 94.56 141 ASP A C 1
ATOM 1042 O O . ASP A 1 141 ? -20.588 4.541 35.006 1.00 94.56 141 ASP A O 1
ATOM 1046 N N . SER A 1 142 ? -20.622 3.570 32.986 1.00 91.06 142 SER A N 1
ATOM 1047 C CA . SER A 1 142 ? -21.984 3.033 33.135 1.00 91.06 142 SER A CA 1
ATOM 1048 C C . SER A 1 142 ? -22.132 2.096 34.342 1.00 91.06 142 SER A C 1
ATOM 1050 O O . SER A 1 142 ? -23.137 2.145 35.057 1.00 91.06 142 SER A O 1
ATOM 1052 N N . LEU A 1 143 ? -21.105 1.282 34.616 1.00 93.75 143 LEU A N 1
ATOM 1053 C CA . LEU A 1 143 ? -21.065 0.395 35.774 1.00 93.75 143 LEU A CA 1
ATOM 1054 C C . LEU A 1 143 ? -20.953 1.190 37.073 1.00 93.75 143 LEU A C 1
ATOM 1056 O O . LEU A 1 143 ? -21.699 0.927 38.014 1.00 93.75 143 LEU A O 1
ATOM 1060 N N . VAL A 1 144 ? -20.050 2.174 37.129 1.00 95.62 144 VAL A N 1
ATOM 1061 C CA . VAL A 1 144 ? -19.870 3.031 38.310 1.00 95.62 144 VAL A CA 1
ATOM 1062 C C . VAL A 1 144 ? -21.163 3.777 38.641 1.00 95.62 144 VAL A C 1
ATOM 1064 O O . VAL A 1 144 ? -21.573 3.794 39.801 1.00 95.62 144 VAL A O 1
ATOM 1067 N N . GLN A 1 145 ? -21.845 4.331 37.637 1.00 95.19 145 GLN A N 1
ATOM 1068 C CA . GLN A 1 145 ? -23.119 5.029 37.821 1.00 95.19 145 GLN A CA 1
ATOM 1069 C C . GLN A 1 145 ? -24.235 4.094 38.305 1.00 95.19 145 GLN A C 1
ATOM 1071 O O . GLN A 1 145 ? -24.928 4.421 39.272 1.00 95.19 145 GLN A O 1
ATOM 1076 N N . GLY A 1 146 ? -24.391 2.919 37.684 1.00 93.75 146 GLY A N 1
ATOM 1077 C CA . GLY A 1 146 ? -25.394 1.930 38.094 1.00 93.75 146 GLY A CA 1
ATOM 1078 C C . GLY A 1 146 ? -25.168 1.423 39.522 1.00 93.75 146 GLY A C 1
ATOM 1079 O O . GLY A 1 146 ? -26.096 1.389 40.331 1.00 93.75 146 GLY A O 1
ATOM 1080 N N . MET A 1 147 ? -23.913 1.135 39.880 1.00 94.81 147 MET A N 1
ATOM 1081 C CA . MET A 1 147 ? -23.538 0.737 41.241 1.00 94.81 147 MET A CA 1
ATOM 1082 C C . MET A 1 147 ? -23.764 1.858 42.264 1.00 94.81 147 MET A C 1
ATOM 1084 O O . MET A 1 147 ? -24.228 1.585 43.371 1.00 94.81 147 MET A O 1
ATOM 1088 N N . ALA A 1 148 ? -23.477 3.117 41.914 1.00 97.12 148 ALA A N 1
ATOM 1089 C CA . ALA A 1 148 ? -23.747 4.259 42.786 1.00 97.12 148 ALA A CA 1
ATOM 1090 C C . ALA A 1 148 ? -25.253 4.428 43.051 1.00 97.12 148 ALA A C 1
ATOM 1092 O O . ALA A 1 148 ? -25.657 4.630 44.198 1.00 97.12 148 ALA A O 1
ATOM 1093 N N . ALA A 1 149 ? -26.088 4.277 42.018 1.00 95.69 149 ALA A N 1
ATOM 1094 C CA . ALA A 1 149 ? -27.544 4.323 42.146 1.00 95.69 149 ALA A CA 1
ATOM 1095 C C . ALA A 1 149 ? -28.088 3.168 43.005 1.00 95.69 149 ALA A C 1
ATOM 1097 O O . ALA A 1 149 ? -28.921 3.395 43.887 1.00 95.69 149 ALA A O 1
ATOM 1098 N N . ALA A 1 150 ? -27.581 1.948 42.798 1.00 96.31 150 ALA A N 1
ATOM 1099 C CA . ALA A 1 150 ? -27.929 0.791 43.620 1.00 96.31 150 ALA A CA 1
ATOM 1100 C C . ALA A 1 150 ? -27.579 1.036 45.094 1.00 96.31 150 ALA A C 1
ATOM 1102 O O . ALA A 1 150 ? -28.439 0.890 45.963 1.00 96.31 150 ALA A O 1
ATOM 1103 N N . LYS A 1 151 ? -26.346 1.486 45.370 1.00 96.06 151 LYS A N 1
ATOM 1104 C CA . LYS A 1 151 ? -25.885 1.816 46.723 1.00 96.06 151 LYS A CA 1
ATOM 1105 C C . LYS A 1 151 ? -26.798 2.841 47.395 1.00 96.06 151 LYS A C 1
ATOM 1107 O O . LYS A 1 151 ? -27.215 2.620 48.527 1.00 96.06 151 LYS A O 1
ATOM 1112 N N . TRP A 1 152 ? -27.142 3.926 46.703 1.00 97.38 152 TRP A N 1
ATOM 1113 C CA . TRP A 1 152 ? -27.997 4.969 47.269 1.00 97.38 152 TRP A CA 1
ATOM 1114 C C . TRP A 1 152 ? -29.399 4.452 47.624 1.00 97.38 152 TRP A C 1
ATOM 1116 O O . TRP A 1 152 ? -29.929 4.767 48.688 1.00 97.38 152 TRP A O 1
ATOM 1126 N N . SER A 1 153 ? -29.982 3.598 46.778 1.00 95.19 153 SER A N 1
ATOM 1127 C CA . SER A 1 153 ? -31.290 2.987 47.047 1.00 95.19 153 SER A CA 1
ATOM 1128 C C . SER A 1 153 ? -31.256 2.036 48.253 1.00 95.19 153 SER A C 1
ATOM 1130 O O . SER A 1 153 ? -32.184 2.040 49.066 1.00 95.19 153 SER A O 1
ATOM 1132 N N . LEU A 1 154 ? -30.160 1.282 48.419 1.00 94.19 154 LEU A N 1
ATOM 1133 C CA . LEU A 1 154 ? -29.929 0.442 49.599 1.00 94.19 154 LEU A CA 1
ATOM 1134 C C . LEU A 1 154 ? -29.783 1.282 50.879 1.00 94.19 154 LEU A C 1
ATOM 1136 O O . LEU A 1 154 ? -30.410 0.963 51.887 1.00 94.19 154 LEU A O 1
ATOM 1140 N N . GLU A 1 155 ? -29.007 2.372 50.839 1.00 95.06 155 GLU A N 1
ATOM 1141 C CA . GLU A 1 155 ? -28.822 3.288 51.979 1.00 95.06 155 GLU A CA 1
ATOM 1142 C C . GLU A 1 155 ? -30.126 3.991 52.390 1.00 95.06 155 GLU A C 1
ATOM 1144 O O . GLU A 1 155 ? -30.344 4.249 53.571 1.00 95.06 155 GLU A O 1
ATOM 1149 N N . ALA A 1 156 ? -31.032 4.238 51.440 1.00 96.31 156 ALA A N 1
ATOM 1150 C CA . ALA A 1 156 ? -32.362 4.790 51.698 1.00 96.31 156 ALA A CA 1
ATOM 1151 C C . ALA A 1 156 ? -33.373 3.762 52.257 1.00 96.31 156 ALA A C 1
ATOM 1153 O O . ALA A 1 156 ? -34.556 4.076 52.394 1.00 96.31 156 ALA A O 1
ATOM 1154 N N . GLY A 1 157 ? -32.949 2.523 52.542 1.00 94.00 157 GLY A N 1
ATOM 1155 C CA . GLY A 1 157 ? -33.806 1.448 53.057 1.00 94.00 157 GLY A CA 1
ATOM 1156 C C . GLY A 1 157 ? -34.671 0.755 51.996 1.00 94.00 157 GLY A C 1
ATOM 1157 O O . GLY A 1 157 ? -35.463 -0.125 52.328 1.00 94.00 157 GLY A O 1
ATOM 1158 N N . SER A 1 158 ? -34.515 1.102 50.714 1.00 95.00 158 SER A N 1
ATOM 1159 C CA . SER A 1 158 ? -35.256 0.502 49.595 1.00 95.00 158 SER A CA 1
ATOM 1160 C C . SER A 1 158 ? -34.523 -0.725 49.041 1.00 95.00 158 SER A C 1
ATOM 1162 O O . SER A 1 158 ? -34.076 -0.737 47.893 1.00 95.00 158 SER A O 1
ATOM 1164 N N . VAL A 1 159 ? -34.391 -1.768 49.866 1.00 93.38 159 VAL A N 1
ATOM 1165 C CA . VAL A 1 159 ? -33.536 -2.941 49.589 1.00 93.38 159 VAL A CA 1
ATOM 1166 C C . VAL A 1 159 ? -33.868 -3.618 48.255 1.00 93.38 159 VAL A C 1
ATOM 1168 O O . VAL A 1 159 ? -32.974 -3.831 47.437 1.00 93.38 159 VAL A O 1
ATOM 1171 N N . ASP A 1 160 ? -35.149 -3.877 47.982 1.00 94.38 160 ASP A N 1
ATOM 1172 C CA . ASP A 1 160 ? -35.571 -4.535 46.738 1.00 94.38 160 ASP A CA 1
ATOM 1173 C C . ASP A 1 160 ? -35.273 -3.692 45.491 1.00 94.38 160 ASP A C 1
ATOM 1175 O O . ASP A 1 160 ? -34.969 -4.226 44.426 1.00 94.38 160 ASP A O 1
ATOM 1179 N N . ALA A 1 161 ? -35.374 -2.364 45.598 1.00 91.88 161 ALA A N 1
ATOM 1180 C CA . ALA A 1 161 ? -35.058 -1.468 44.492 1.00 91.88 161 ALA A CA 1
ATOM 1181 C C . ALA A 1 161 ? -33.547 -1.411 44.238 1.00 91.88 161 ALA A C 1
ATOM 1183 O O . ALA A 1 161 ? -33.128 -1.511 43.087 1.00 91.88 161 ALA A O 1
ATOM 1184 N N . GLY A 1 162 ? -32.737 -1.331 45.297 1.00 93.81 162 GLY A N 1
ATOM 1185 C CA . GLY A 1 162 ? -31.280 -1.357 45.190 1.00 93.81 162 GLY A CA 1
ATOM 1186 C C . GLY A 1 162 ? -30.742 -2.662 44.600 1.00 93.81 162 GLY A C 1
ATOM 1187 O O . GLY A 1 162 ? -29.890 -2.614 43.715 1.00 93.81 162 GLY A O 1
ATOM 1188 N N . LEU A 1 163 ? -31.287 -3.813 45.017 1.00 95.88 163 LEU A N 1
ATOM 1189 C CA . LEU A 1 163 ? -30.930 -5.120 44.452 1.00 95.88 163 LEU A CA 1
ATOM 1190 C C . LEU A 1 163 ? -31.282 -5.220 42.963 1.00 95.88 163 LEU A C 1
ATOM 1192 O O . LEU A 1 163 ? -30.436 -5.623 42.172 1.00 95.88 163 LEU A O 1
ATOM 1196 N N . ARG A 1 164 ? -32.476 -4.764 42.553 1.00 95.56 164 ARG A N 1
ATOM 1197 C CA . ARG A 1 164 ? -32.857 -4.740 41.129 1.00 95.56 164 ARG A CA 1
ATOM 1198 C C . ARG A 1 164 ? -31.915 -3.887 40.280 1.00 95.56 164 ARG A C 1
ATOM 1200 O O . ARG A 1 164 ? -31.510 -4.318 39.208 1.00 95.56 164 ARG A O 1
ATOM 1207 N N . VAL A 1 165 ? -31.554 -2.688 40.749 1.00 94.62 165 VAL A N 1
ATOM 1208 C CA . VAL A 1 165 ? -30.631 -1.800 40.016 1.00 94.62 165 VAL A CA 1
ATOM 1209 C C . VAL A 1 165 ? -29.242 -2.433 39.894 1.00 94.62 165 VAL A C 1
ATOM 1211 O O . VAL A 1 165 ? -28.603 -2.308 38.847 1.00 94.62 165 VAL A O 1
ATOM 1214 N N . LEU A 1 166 ? -28.776 -3.131 40.932 1.00 94.81 166 LEU A N 1
ATOM 1215 C CA . LEU A 1 166 ? -27.499 -3.841 40.902 1.00 94.81 166 LEU A CA 1
ATOM 1216 C C . LEU A 1 166 ? -27.512 -5.002 39.896 1.00 94.81 166 LEU A C 1
ATOM 1218 O O . LEU A 1 166 ? -26.600 -5.084 39.073 1.00 94.81 166 LEU A O 1
ATOM 1222 N N . ASP A 1 167 ? -28.546 -5.847 39.920 1.00 96.81 167 ASP A N 1
ATOM 1223 C CA . ASP A 1 167 ? -28.691 -6.980 38.996 1.00 96.81 167 ASP A CA 1
ATOM 1224 C C . ASP A 1 167 ? -28.770 -6.513 37.536 1.00 96.81 167 ASP A C 1
ATOM 1226 O O . ASP A 1 167 ? -28.049 -7.031 36.679 1.00 96.81 167 ASP A O 1
ATOM 1230 N N . ASP A 1 168 ? -29.558 -5.469 37.258 1.00 94.81 168 ASP A N 1
ATOM 1231 C CA . ASP A 1 168 ? -29.637 -4.852 35.930 1.00 94.81 168 ASP A CA 1
ATOM 1232 C C . ASP A 1 168 ? -28.276 -4.301 35.476 1.00 94.81 168 ASP A C 1
ATOM 1234 O O . ASP A 1 168 ? -27.899 -4.433 34.309 1.00 94.81 168 ASP A O 1
ATOM 1238 N N . THR A 1 169 ? -27.517 -3.687 36.389 1.00 94.44 169 THR A N 1
ATOM 1239 C CA . THR A 1 169 ? -26.186 -3.135 36.090 1.00 94.44 169 THR A CA 1
ATOM 1240 C C . THR A 1 169 ? -25.191 -4.246 35.754 1.00 94.44 169 THR A C 1
ATOM 1242 O O . THR A 1 169 ? -24.452 -4.133 34.774 1.00 94.44 169 THR A O 1
ATOM 1245 N N . ILE A 1 170 ? -25.197 -5.345 36.516 1.00 94.44 170 ILE A N 1
ATOM 1246 C CA . ILE A 1 170 ? -24.343 -6.515 36.269 1.00 94.44 170 ILE A CA 1
ATOM 1247 C C . ILE A 1 170 ? -24.711 -7.177 34.935 1.00 94.44 170 ILE A C 1
ATOM 1249 O O . ILE A 1 170 ? -23.821 -7.482 34.137 1.00 94.44 170 ILE A O 1
ATOM 1253 N N . ALA A 1 171 ? -26.005 -7.349 34.654 1.00 94.38 171 ALA A N 1
ATOM 1254 C CA . ALA A 1 171 ? -26.484 -7.927 33.401 1.00 94.38 171 ALA A CA 1
ATOM 1255 C C . ALA A 1 171 ? -26.057 -7.086 32.185 1.00 94.38 171 ALA A C 1
ATOM 1257 O O . ALA A 1 171 ? -25.462 -7.616 31.242 1.00 94.38 171 ALA A O 1
ATOM 1258 N N . ARG A 1 172 ? -26.257 -5.761 32.239 1.00 91.62 172 ARG A N 1
ATOM 1259 C CA . ARG A 1 172 ? -25.801 -4.832 31.188 1.00 91.62 172 ARG A CA 1
ATOM 1260 C C . ARG A 1 172 ? -24.282 -4.853 31.031 1.00 91.62 172 ARG A C 1
ATOM 1262 O O . ARG A 1 172 ? -23.784 -4.893 29.908 1.00 91.62 172 ARG A O 1
ATOM 1269 N N . GLY A 1 173 ? -23.537 -4.892 32.136 1.00 90.50 173 GLY A N 1
ATOM 1270 C CA . GLY A 1 173 ? -22.082 -5.044 32.125 1.00 90.50 173 GLY A CA 1
ATOM 1271 C C . GLY A 1 173 ? -21.620 -6.294 31.379 1.00 90.50 173 GLY A C 1
ATOM 1272 O O . GLY A 1 173 ? -20.741 -6.221 30.518 1.00 90.50 173 GLY A O 1
ATOM 1273 N N . HIS A 1 174 ? -22.252 -7.436 31.659 1.00 91.12 174 HIS A N 1
ATOM 1274 C CA . HIS A 1 174 ? -21.966 -8.698 30.978 1.00 91.12 174 HIS A CA 1
ATOM 1275 C C . HIS A 1 174 ? -22.247 -8.641 29.475 1.00 91.12 174 HIS A C 1
ATOM 1277 O O . HIS A 1 174 ? -21.435 -9.144 28.690 1.00 91.12 174 HIS A O 1
ATOM 1283 N N . GLU A 1 175 ? -23.355 -8.029 29.053 1.00 90.06 175 GLU A N 1
ATOM 1284 C CA . GLU A 1 175 ? -23.676 -7.855 27.632 1.00 90.06 175 GLU A CA 1
ATOM 1285 C C . GLU A 1 175 ? -22.634 -6.988 26.914 1.00 90.06 175 GLU A C 1
ATOM 1287 O O . GLU A 1 175 ? -22.125 -7.378 25.856 1.00 90.06 175 GLU A O 1
ATOM 1292 N N . LEU A 1 176 ? -22.252 -5.857 27.515 1.00 87.62 176 LEU A N 1
ATOM 1293 C CA . LEU A 1 176 ? -21.274 -4.927 26.948 1.00 87.62 176 LEU A CA 1
ATOM 1294 C C . LEU A 1 176 ? -19.880 -5.565 26.814 1.00 87.62 176 LEU A C 1
ATOM 1296 O O . LEU A 1 176 ? -19.277 -5.521 25.737 1.00 87.62 176 LEU A O 1
ATOM 1300 N N . VAL A 1 177 ? -19.389 -6.233 27.864 1.00 87.38 177 VAL A N 1
ATOM 1301 C CA . VAL A 1 177 ? -18.093 -6.939 27.848 1.00 87.38 177 VAL A CA 1
ATOM 1302 C C . VAL A 1 177 ? -18.102 -8.093 26.843 1.00 87.38 177 VAL A C 1
ATOM 1304 O O . VAL A 1 177 ? -17.152 -8.257 26.073 1.00 87.38 177 VAL A O 1
ATOM 1307 N N . SER A 1 178 ? -19.191 -8.861 26.775 1.00 89.44 178 SER A N 1
ATOM 1308 C CA . SER A 1 178 ? -19.341 -9.938 25.786 1.00 89.44 178 SER A CA 1
ATOM 1309 C C . SER A 1 178 ? -19.326 -9.402 24.350 1.00 89.44 178 SER A C 1
ATOM 1311 O O . SER A 1 178 ? -18.776 -10.041 23.447 1.00 89.44 178 SER A O 1
ATOM 1313 N N . GLY A 1 179 ? -19.904 -8.219 24.118 1.00 86.12 179 GLY A N 1
ATOM 1314 C CA . GLY A 1 179 ? -19.827 -7.506 22.843 1.00 86.12 179 GLY A CA 1
ATOM 1315 C C . GLY A 1 179 ? -18.406 -7.054 22.487 1.00 86.12 179 GLY A C 1
ATOM 1316 O O . GLY A 1 179 ? -18.008 -7.132 21.320 1.00 86.12 179 GLY A O 1
ATOM 1317 N N . LEU A 1 180 ? -17.625 -6.621 23.479 1.00 84.31 180 LEU A N 1
ATOM 1318 C CA . LEU A 1 180 ? -16.236 -6.184 23.313 1.00 84.31 180 LEU A CA 1
ATOM 1319 C C . LEU A 1 180 ? -15.293 -7.357 23.003 1.00 84.31 180 LEU A C 1
ATOM 1321 O O . LEU A 1 180 ? -14.560 -7.298 22.016 1.00 84.31 180 LEU A O 1
ATOM 1325 N N . ILE A 1 181 ? -15.382 -8.465 23.751 1.00 85.31 181 ILE A N 1
ATOM 1326 C CA . ILE A 1 181 ? -14.591 -9.689 23.504 1.00 85.31 181 ILE A CA 1
ATOM 1327 C C . ILE A 1 181 ? -14.849 -10.222 22.091 1.00 85.31 181 ILE A C 1
ATOM 1329 O O . ILE A 1 181 ? -13.915 -10.550 21.361 1.00 85.31 181 ILE A O 1
ATOM 1333 N N . ARG A 1 182 ? -16.113 -10.245 21.656 1.00 84.62 182 ARG A N 1
ATOM 1334 C CA . ARG A 1 182 ? -16.486 -10.717 20.316 1.00 84.62 182 ARG A CA 1
ATOM 1335 C C . ARG A 1 182 ? -15.885 -9.856 19.201 1.00 84.62 182 ARG A C 1
ATOM 1337 O O . ARG A 1 182 ? -15.529 -10.391 18.153 1.00 84.62 182 ARG A O 1
ATOM 1344 N N . ARG A 1 183 ? -15.768 -8.539 19.401 1.00 78.44 183 ARG A N 1
ATOM 1345 C CA . ARG A 1 183 ? -15.147 -7.619 18.431 1.00 78.44 183 ARG A CA 1
ATOM 1346 C C . ARG A 1 183 ? -13.624 -7.686 18.446 1.00 78.44 183 ARG A C 1
ATOM 1348 O O . ARG A 1 183 ? -13.031 -7.710 17.371 1.00 78.44 183 ARG A O 1
ATOM 1355 N N . ALA A 1 184 ? -13.005 -7.799 19.619 1.00 76.50 184 ALA A N 1
ATOM 1356 C CA . ALA A 1 184 ? -11.563 -8.000 19.749 1.00 76.50 184 ALA A CA 1
ATOM 1357 C C . ALA A 1 184 ? -11.109 -9.313 19.081 1.00 76.50 184 ALA A C 1
ATOM 1359 O O . ALA A 1 184 ? -10.149 -9.325 18.313 1.00 76.50 184 ALA A O 1
ATOM 1360 N N . ASP A 1 185 ? -11.864 -10.397 19.275 1.00 75.38 185 ASP A N 1
ATOM 1361 C CA . ASP A 1 185 ? -11.597 -11.700 18.657 1.00 75.38 185 ASP A CA 1
ATOM 1362 C C . ASP A 1 185 ? -11.810 -11.696 17.126 1.00 75.38 185 ASP A C 1
ATOM 1364 O O . ASP A 1 185 ? -11.093 -12.351 16.366 1.00 75.38 185 ASP A O 1
ATOM 1368 N N . MET A 1 186 ? -12.761 -10.891 16.634 1.00 65.19 186 MET A N 1
ATOM 1369 C CA . MET A 1 186 ? -12.925 -10.636 15.196 1.00 65.19 186 MET A CA 1
ATOM 1370 C C . MET A 1 186 ? -11.763 -9.813 14.612 1.00 65.19 186 MET A C 1
ATOM 1372 O O . MET A 1 186 ? -11.401 -10.034 13.458 1.00 65.19 186 MET A O 1
ATOM 1376 N N . GLY A 1 187 ? -11.153 -8.915 15.394 1.00 58.91 187 GLY A N 1
ATOM 1377 C CA . GLY A 1 187 ? -9.939 -8.186 15.014 1.00 58.91 187 GLY A CA 1
ATOM 1378 C C . GLY A 1 187 ? -8.708 -9.094 14.921 1.00 58.91 187 GLY A C 1
ATOM 1379 O O . GLY A 1 187 ? -7.989 -9.045 13.921 1.00 58.91 187 GLY A O 1
ATOM 1380 N N . GLY A 1 188 ? -8.515 -9.982 15.904 1.00 54.62 188 GLY A N 1
ATOM 1381 C CA . GLY A 1 188 ? -7.372 -10.906 15.975 1.00 54.62 188 GLY A CA 1
ATOM 1382 C C . GLY A 1 188 ? -7.331 -11.961 14.864 1.00 54.62 188 GLY A C 1
ATOM 1383 O O . GLY A 1 188 ? -6.262 -12.311 14.375 1.00 54.62 188 GLY A O 1
ATOM 1384 N N . ARG A 1 189 ? -8.487 -12.408 14.354 1.00 51.38 189 ARG A N 1
ATOM 1385 C CA . ARG A 1 189 ? -8.558 -13.369 13.230 1.00 51.38 189 ARG A CA 1
ATOM 1386 C C . ARG A 1 189 ? -8.138 -12.807 11.861 1.00 51.38 189 ARG A C 1
ATOM 1388 O O . ARG A 1 189 ? -8.194 -13.530 10.868 1.00 51.38 189 ARG A O 1
ATOM 1395 N N . SER A 1 190 ? -7.722 -11.542 11.799 1.00 44.09 190 SER A N 1
ATOM 1396 C CA . SER A 1 190 ? -7.238 -10.881 10.578 1.00 44.09 190 SER A CA 1
ATOM 1397 C C . SER A 1 190 ? -5.724 -11.019 10.362 1.00 44.09 190 SER A C 1
ATOM 1399 O O . SER A 1 190 ? -5.227 -10.605 9.314 1.00 44.09 190 SER A O 1
ATOM 1401 N N . GLU A 1 191 ? -4.980 -11.588 11.317 1.00 40.25 191 GLU A N 1
ATOM 1402 C CA . GLU A 1 191 ? -3.578 -11.959 11.113 1.00 40.25 191 GLU A CA 1
ATOM 1403 C C . GLU A 1 191 ? -3.503 -13.211 10.221 1.00 40.25 191 GLU A C 1
ATOM 1405 O O . GLU A 1 191 ? -4.093 -14.244 10.555 1.00 40.25 191 GLU A O 1
ATOM 1410 N N . PRO A 1 192 ? -2.829 -13.162 9.056 1.00 40.25 192 PRO A N 1
ATOM 1411 C CA . PRO A 1 192 ? -2.635 -14.359 8.257 1.00 40.25 192 PRO A CA 1
ATOM 1412 C C . PRO A 1 192 ? -1.780 -15.331 9.069 1.00 40.25 192 PRO A C 1
ATOM 1414 O O . PRO A 1 192 ? -0.742 -14.944 9.597 1.00 40.25 192 PRO A O 1
ATOM 1417 N N . LEU A 1 193 ? -2.233 -16.583 9.155 1.00 43.69 193 LEU A N 1
ATOM 1418 C CA . LEU A 1 193 ? -1.510 -17.722 9.719 1.00 43.69 193 LEU A CA 1
ATOM 1419 C C . LEU A 1 193 ? -0.121 -17.839 9.066 1.00 43.69 193 LEU A C 1
ATOM 1421 O O . LEU A 1 193 ? 0.053 -18.534 8.067 1.00 43.69 193 LEU A O 1
ATOM 1425 N N . GLY A 1 194 ? 0.857 -17.126 9.622 1.00 40.38 194 GLY A N 1
ATOM 1426 C CA . GLY A 1 194 ? 2.274 -17.333 9.390 1.00 40.38 194 GLY A CA 1
ATOM 1427 C C . GLY A 1 194 ? 2.667 -18.619 10.094 1.00 40.38 194 GLY A C 1
ATOM 1428 O O . GLY A 1 194 ? 2.850 -18.636 11.306 1.00 40.38 194 GLY A O 1
ATOM 1429 N N . GLU A 1 195 ? 2.650 -19.700 9.322 1.00 49.44 195 GLU A N 1
ATOM 1430 C CA . GLU A 1 195 ? 3.580 -20.827 9.382 1.00 49.44 195 GLU A CA 1
ATOM 1431 C C . GLU A 1 195 ? 4.281 -21.014 10.739 1.00 49.44 195 GLU A C 1
ATOM 1433 O O . GLU A 1 195 ? 5.351 -20.467 11.005 1.00 49.44 195 GLU A O 1
ATOM 1438 N N . ARG A 1 196 ? 3.664 -21.827 11.609 1.00 45.88 196 ARG A N 1
ATOM 1439 C CA . ARG A 1 196 ? 4.382 -22.441 12.729 1.00 45.88 196 ARG A CA 1
ATOM 1440 C C . ARG A 1 196 ? 5.445 -23.358 12.132 1.00 45.88 196 ARG A C 1
ATOM 1442 O O . ARG A 1 196 ? 5.131 -24.465 11.707 1.00 45.88 196 ARG A O 1
ATOM 1449 N N . VAL A 1 197 ? 6.685 -22.886 12.101 1.00 56.84 197 VAL A N 1
ATOM 1450 C CA . VAL A 1 197 ? 7.858 -23.745 11.948 1.00 56.84 197 VAL A CA 1
ATOM 1451 C C . VAL A 1 197 ? 7.900 -24.658 13.173 1.00 56.84 197 VAL A C 1
ATOM 1453 O O . VAL A 1 197 ? 8.039 -24.184 14.300 1.00 56.84 197 VAL A O 1
ATOM 1456 N N . ASP A 1 198 ? 7.713 -25.955 12.943 1.00 57.12 198 ASP A N 1
ATOM 1457 C CA . ASP A 1 198 ? 7.866 -27.016 13.935 1.00 57.12 198 ASP A CA 1
ATOM 1458 C C . ASP A 1 198 ? 9.367 -27.235 14.213 1.00 57.12 198 ASP A C 1
ATOM 1460 O O . ASP A 1 198 ? 10.110 -27.585 13.291 1.00 57.12 198 ASP A O 1
ATOM 1464 N N . PRO A 1 199 ? 9.859 -27.017 15.446 1.00 54.28 199 PRO A N 1
ATOM 1465 C CA . PRO A 1 199 ? 11.270 -27.197 15.764 1.00 54.28 199 PRO A CA 1
ATOM 1466 C C . PRO A 1 199 ? 11.690 -28.667 15.969 1.00 54.28 199 PRO A C 1
ATOM 1468 O O . PRO A 1 199 ? 12.813 -28.897 16.414 1.00 54.28 199 PRO A O 1
ATOM 1471 N N . THR A 1 200 ? 10.856 -29.672 15.663 1.00 56.62 200 THR A N 1
ATOM 1472 C CA . THR A 1 200 ? 11.149 -31.076 16.031 1.00 56.62 200 THR A CA 1
ATOM 1473 C C . THR A 1 200 ? 11.626 -32.015 14.915 1.00 56.62 200 THR A C 1
ATOM 1475 O O . THR A 1 200 ? 11.878 -33.186 15.186 1.00 56.62 200 THR A O 1
ATOM 1478 N N . SER A 1 201 ? 11.884 -31.547 13.687 1.00 53.53 201 SER A N 1
ATOM 1479 C CA . SER A 1 201 ? 12.354 -32.423 12.592 1.00 53.53 201 SER A CA 1
ATOM 1480 C C . SER A 1 201 ? 13.868 -32.361 12.305 1.00 53.53 201 SER A C 1
ATOM 1482 O O . SER A 1 201 ? 14.287 -32.182 11.158 1.00 53.53 201 SER A O 1
ATOM 1484 N N . ARG A 1 202 ? 14.710 -32.525 13.330 1.00 47.81 202 ARG A N 1
ATOM 1485 C CA . ARG A 1 202 ? 16.117 -32.935 13.147 1.00 47.81 202 ARG A CA 1
ATOM 1486 C C . ARG A 1 202 ? 16.425 -34.119 14.059 1.00 47.81 202 ARG A C 1
ATOM 1488 O O . ARG A 1 202 ? 16.894 -33.937 15.179 1.00 47.81 202 ARG A O 1
ATOM 1495 N N . GLY A 1 203 ? 16.097 -35.307 13.557 1.00 47.97 203 GLY A N 1
ATOM 1496 C CA . GLY A 1 203 ? 16.875 -36.520 13.813 1.00 47.97 203 GLY A CA 1
ATOM 1497 C C . GLY A 1 203 ? 18.005 -36.621 12.798 1.00 47.97 203 GLY A C 1
ATOM 1498 O O . GLY A 1 203 ? 17.828 -36.065 11.688 1.00 47.97 203 GLY A O 1
#

Sequence (203 aa):
MTVASRRLTTAARTHAAGHRLLTLAVAGVLFAGVLSLRLLAGDAADAYSMLYVFPVALVATTFGMRAGTAAGLLAVALIALWAAADQVSLPPVAWAARVLPILLLGLLVGEATDRLRRSEAERRRLEAAALLHREAIEINDSLVQGMAAAKWSLEAGSVDAGLRVLDDTIARGHELVSGLIRRADMGGRSEPLGERVDPTSRG

Foldseek 3Di:
DPVVVVVVVVVVVVVLVVVVVVLVVVLVCQLVVLLVCCVPVPPPLPPSLVSLLVSLLSQLLSPAQVRSQVSLVVSLVSNVVSCVVVVPDDDVVSSCVRSVVSNCSSRVSRHVNVVVVVVVVVVVVVVLVVVLVVLVVVLVVLLVVLLVVLVVCVVVVNPVVSVVSNVVSVVVSVVSVVVSVVVVVVVVVPDPPPDDPDPPPDD

Radius of gyration: 30.71 Å; chains: 1; bounding box: 63×48×90 Å

Organism: NCBI:txid661485

Secondary structure (DSSP, 8-state):
--SHHHHHHHHHHHHHHHHHHHHHHHHHHHHHHHHHHHHHSTT-TTHHHHTTHHHHHHHHHHH-HHHHHHHHHHHHHHHHHHHHHTT----HHHHHHHHHHHHHHHHHHHHHHHHHHHHHHHHHHHHHHHHHHHHHHHHHHHHHHHHHHHHHHHHTT-HHHHHHHHHHHHHHHHHHHHHHHHHHHHHHTTS-------TT---

pLDDT: mean 83.43, std 15.54, range [40.25, 97.38]